Protein AF-A0AAD6FD43-F1 (afdb_monomer)

Secondary structure (DSSP, 8-state):
-------------S-------SS-HHHHHHHHTT----GGGGGS-TT--TTS-EEEEETTEEEEEPPPPS---SSPPHHHHHHHHHHHHHHHHTT-GGGHHHHHHHHHHHHHHHHHH-TTHHHHHHHHHHHHHHHHHHHH------SS--HHHHHHHHTTSPP-S-TTT--TTS-GGG--TTPPB-HHHHHT----TT-SSB-S-TTT-SSS-GGG-TT-TTS---

Nearest PDB structures (foldseek):
  4mnd-assembly1_A-2  TM=4.028E-01  e=8.312E+00  Archaeoglobus fulgidus
  6aay-assembly1_A  TM=2.545E-01  e=5.993E+00  Bergeyella zoohelcum ATCC 43767

Organism: NCBI:txid1090488

Foldseek 3Di:
DDDDDDDDDDDDDDDDPCPPQQDDPVQLVCLQLLHDDDLVNSLDRPDPPLPDFDWDQDPVGTDTDDRPDPDDDPAQALVSVLVSLVSSLVSNCVPVVVLNVQSVLLNVVLVLVCLFFNDCLSVVLVNVVSNVQSVCCVPPVDGDRRNDDPVVSCCVRPVPTHTCAAPQDRHNPDHVQLDPSPAAADVCLQPPRDPDPDDSGDNADNVNRHNHHVCPDPPNPPNPDD

Sequence (226 aa):
MAPWASKLLIAEPASSVYHPSPVCPVLRQQILLGNYVDLVQLLQPSIIDTSQPREIQTNLGLVQLRNPSPTRSKNITPTEFALAFSLYRGVICSVYPTRRTELDEYLRIELDMALRFGGLGFYTYHVHFTSQAAGRIKQFNQGTYWGALDSKLYCRIFAARASLSCQLCGAPSHPALACLGGRMACNNFNDLGCSFSSCRLMHICSFCGGPHARSTCPHNPTTSAD

pLDDT: mean 78.88, std 18.86, range [28.09, 98.5]

Structure (mmCIF, N/CA/C/O backbone):
data_AF-A0AAD6FD43-F1
#
_entry.id   AF-A0AAD6FD43-F1
#
loop_
_atom_site.group_PDB
_atom_site.id
_atom_site.type_symbol
_atom_site.label_atom_id
_atom_site.label_alt_id
_atom_site.label_comp_id
_atom_site.label_asym_id
_atom_site.label_entity_id
_atom_site.label_seq_id
_atom_site.pdbx_PDB_ins_code
_atom_site.Cartn_x
_atom_site.Cartn_y
_atom_site.Cartn_z
_atom_site.occupancy
_atom_site.B_iso_or_equiv
_atom_site.auth_seq_id
_atom_site.auth_comp_id
_atom_site.auth_asym_id
_atom_site.auth_atom_id
_atom_site.pdbx_PDB_model_num
ATOM 1 N N . MET A 1 1 ? -26.895 1.946 25.031 1.00 34.59 1 MET A N 1
ATOM 2 C CA . MET A 1 1 ? -26.604 0.645 25.672 1.00 34.59 1 MET A CA 1
ATOM 3 C C . MET A 1 1 ? -26.702 -0.417 24.592 1.00 34.59 1 MET A C 1
ATOM 5 O O . MET A 1 1 ? -27.785 -0.586 24.051 1.00 34.59 1 MET A O 1
ATOM 9 N N . ALA A 1 2 ? -25.585 -1.025 24.186 1.00 28.09 2 ALA A N 1
ATOM 10 C CA . ALA A 1 2 ? -25.567 -2.016 23.107 1.00 28.09 2 ALA A CA 1
ATOM 11 C C . ALA A 1 2 ? -25.573 -3.442 23.699 1.00 28.09 2 ALA A C 1
ATOM 13 O O . ALA A 1 2 ? -24.733 -3.726 24.555 1.00 28.09 2 ALA A O 1
ATOM 14 N N . PRO A 1 3 ? -26.495 -4.327 23.278 1.00 33.34 3 PRO A N 1
ATOM 15 C CA . PRO A 1 3 ? -26.642 -5.667 23.825 1.00 33.34 3 PRO A CA 1
ATOM 16 C C . PRO A 1 3 ? -25.908 -6.688 22.947 1.00 33.34 3 PRO A C 1
ATOM 18 O O . PRO A 1 3 ? -26.411 -7.073 21.900 1.00 33.34 3 PRO A O 1
ATOM 21 N N . TRP A 1 4 ? -24.722 -7.134 23.361 1.00 36.00 4 TRP A N 1
ATOM 22 C CA . TRP A 1 4 ? -24.162 -8.427 22.915 1.00 36.00 4 TRP A CA 1
ATOM 23 C C . TRP A 1 4 ? -23.089 -8.996 23.861 1.00 36.00 4 TRP A C 1
ATOM 25 O O . TRP A 1 4 ? -22.364 -9.927 23.518 1.00 36.00 4 TRP A O 1
ATOM 35 N N . ALA A 1 5 ? -23.009 -8.501 25.098 1.00 33.53 5 ALA A N 1
ATOM 36 C CA . ALA A 1 5 ? -22.161 -9.107 26.113 1.00 33.53 5 ALA A CA 1
ATOM 37 C C . ALA A 1 5 ? -22.799 -10.407 26.624 1.00 33.53 5 ALA A C 1
ATOM 39 O O . ALA A 1 5 ? -23.745 -10.352 27.408 1.00 33.53 5 ALA A O 1
ATOM 40 N N . SER A 1 6 ? -22.269 -11.567 26.225 1.00 30.61 6 SER A N 1
ATOM 41 C CA . SER A 1 6 ? -22.175 -12.734 27.112 1.00 30.61 6 SER A CA 1
ATOM 42 C C . SER A 1 6 ? -21.266 -13.838 26.571 1.00 30.61 6 SER A C 1
ATOM 44 O O . SER A 1 6 ? -21.591 -14.510 25.600 1.00 30.61 6 SER A O 1
ATOM 46 N N . LYS A 1 7 ? -20.204 -14.064 27.357 1.00 36.84 7 LYS A N 1
ATOM 47 C CA . LYS A 1 7 ? -19.509 -15.330 27.635 1.00 36.84 7 LYS A CA 1
ATOM 48 C C . LYS A 1 7 ? -18.671 -15.943 26.509 1.00 36.84 7 LYS A C 1
ATOM 50 O O . LYS A 1 7 ? -19.182 -16.664 25.670 1.00 36.84 7 LYS A O 1
ATOM 55 N N . LEU A 1 8 ? -17.354 -15.790 26.653 1.00 31.48 8 LEU A N 1
ATOM 56 C CA . LEU A 1 8 ? -16.430 -16.902 26.915 1.00 31.48 8 LEU A CA 1
ATOM 57 C C . LEU A 1 8 ? -15.172 -16.321 27.587 1.00 31.48 8 LEU A C 1
ATOM 59 O O . LEU A 1 8 ? -14.344 -15.682 26.949 1.00 31.48 8 LEU A O 1
ATOM 63 N N . LEU A 1 9 ? -15.084 -16.492 28.909 1.00 37.09 9 LEU A N 1
ATOM 64 C CA . LEU A 1 9 ? -13.860 -16.286 29.682 1.00 37.09 9 LEU A CA 1
ATOM 65 C C . LEU A 1 9 ? -12.987 -17.524 29.474 1.00 37.09 9 LEU A C 1
ATOM 67 O O . LEU A 1 9 ? -13.275 -18.576 30.039 1.00 37.09 9 LEU A O 1
ATOM 71 N N . ILE A 1 10 ? -11.936 -17.396 28.673 1.00 38.66 10 ILE A N 1
ATOM 72 C CA . ILE A 1 10 ? -10.771 -18.274 28.765 1.00 38.66 10 ILE A CA 1
ATOM 73 C C . ILE A 1 10 ? -9.660 -17.392 29.323 1.00 38.66 10 ILE A C 1
ATOM 75 O O . ILE A 1 10 ? -9.304 -16.380 28.724 1.00 38.66 10 ILE A O 1
ATOM 79 N N . ALA A 1 11 ? -9.195 -17.728 30.522 1.00 37.44 11 ALA A N 1
ATOM 80 C CA . ALA A 1 11 ? -8.083 -17.048 31.162 1.00 37.44 11 ALA A CA 1
ATOM 81 C C . ALA A 1 11 ? -6.799 -17.326 30.364 1.00 37.44 11 ALA A C 1
ATOM 83 O O . ALA A 1 11 ? -6.362 -18.473 30.283 1.00 37.44 11 ALA A O 1
ATOM 84 N N . GLU A 1 12 ? -6.202 -16.290 29.774 1.00 38.25 12 GLU A N 1
ATOM 85 C CA . GLU A 1 12 ? -4.830 -16.363 29.265 1.00 38.25 12 GLU A CA 1
ATOM 86 C C . GLU A 1 12 ? -3.836 -16.257 30.436 1.00 38.25 12 GLU A C 1
ATOM 88 O O . GLU A 1 12 ? -4.050 -15.454 31.352 1.00 38.25 12 GLU A O 1
ATOM 93 N N . PRO A 1 13 ? -2.747 -17.048 30.447 1.00 38.34 13 PRO A N 1
ATOM 94 C CA . PRO A 1 13 ? -1.748 -16.971 31.500 1.00 38.34 13 PRO A CA 1
ATOM 95 C C . PRO A 1 13 ? -0.971 -15.650 31.420 1.00 38.34 13 PRO A C 1
ATOM 97 O O . PRO A 1 13 ? -0.511 -15.214 30.365 1.00 38.34 13 PRO A O 1
ATOM 100 N N . ALA A 1 14 ? -0.819 -15.023 32.584 1.00 44.69 14 ALA A N 1
ATOM 101 C CA . ALA A 1 14 ? -0.125 -13.764 32.780 1.00 44.69 14 ALA A CA 1
ATOM 102 C C . ALA A 1 14 ? 1.385 -13.892 32.513 1.00 44.69 14 ALA A C 1
ATOM 104 O O . ALA A 1 14 ? 2.118 -14.437 33.332 1.00 44.69 14 ALA A O 1
ATOM 105 N N . SER A 1 15 ? 1.844 -13.344 31.387 1.00 41.44 15 SER A N 1
ATOM 106 C CA . SER A 1 15 ? 3.123 -12.624 31.257 1.00 41.44 15 SER A CA 1
ATOM 107 C C . SER A 1 15 ? 3.191 -11.959 29.877 1.00 41.44 15 SER A C 1
ATOM 109 O O . SER A 1 15 ? 3.982 -12.327 29.010 1.00 41.44 15 SER A O 1
ATOM 111 N N . SER A 1 16 ? 2.319 -10.978 29.635 1.00 43.47 16 SER A N 1
ATOM 112 C CA . SER A 1 16 ? 2.575 -10.016 28.565 1.00 43.47 16 SER A CA 1
ATOM 113 C C . SER A 1 16 ? 3.495 -8.962 29.156 1.00 43.47 16 SER A C 1
ATOM 115 O O . SER A 1 16 ? 3.041 -8.108 29.917 1.00 43.47 16 SER A O 1
ATOM 117 N N . VAL A 1 17 ? 4.784 -9.005 28.811 1.00 42.78 17 VAL A N 1
ATOM 118 C CA . VAL A 1 17 ? 5.650 -7.828 28.941 1.00 42.78 17 VAL A CA 1
ATOM 119 C C . VAL A 1 17 ? 4.887 -6.677 28.288 1.00 42.78 17 VAL A C 1
ATOM 121 O O . VAL A 1 17 ? 4.572 -6.736 27.098 1.00 42.78 17 VAL A O 1
ATOM 124 N N . TYR A 1 18 ? 4.470 -5.690 29.083 1.00 40.47 18 TYR A N 1
ATOM 125 C CA . TYR A 1 18 ? 3.712 -4.547 28.589 1.00 40.47 18 TYR A CA 1
ATOM 126 C C . TYR A 1 18 ? 4.672 -3.698 27.761 1.00 40.47 18 TYR A C 1
ATOM 128 O O . TYR A 1 18 ? 5.314 -2.782 28.266 1.00 40.47 18 TYR A O 1
ATOM 136 N N . HIS A 1 19 ? 4.833 -4.048 26.490 1.00 47.81 19 HIS A N 1
ATOM 137 C CA . HIS A 1 19 ? 5.482 -3.173 25.536 1.00 47.81 19 HIS A CA 1
ATOM 138 C C . HIS A 1 19 ? 4.486 -2.049 25.242 1.00 47.81 19 HIS A C 1
ATOM 140 O O . HIS A 1 19 ? 3.430 -2.324 24.660 1.00 47.81 19 HIS A O 1
ATOM 146 N N . PRO A 1 20 ? 4.750 -0.798 25.669 1.00 55.84 20 PRO A N 1
ATOM 147 C CA . PRO A 1 20 ? 3.872 0.306 25.323 1.00 55.84 20 PRO A CA 1
ATOM 148 C C . PRO A 1 20 ? 3.749 0.364 23.800 1.00 55.84 20 PRO A C 1
ATOM 150 O O . PRO A 1 20 ? 4.749 0.297 23.083 1.00 55.84 20 PRO A O 1
ATOM 153 N N . SER A 1 21 ? 2.507 0.435 23.310 1.00 62.09 21 SER A N 1
ATOM 154 C CA . SER A 1 21 ? 2.225 0.568 21.880 1.00 62.09 21 SER A CA 1
ATOM 155 C C . SER A 1 21 ? 3.079 1.709 21.315 1.00 62.09 21 SER A C 1
ATOM 157 O O . SER A 1 21 ? 2.973 2.828 21.821 1.00 62.09 21 SER A O 1
ATOM 159 N N . PRO A 1 22 ? 3.885 1.475 20.263 1.00 77.06 22 PRO A N 1
ATOM 160 C CA . PRO A 1 22 ? 4.728 2.516 19.671 1.00 77.06 22 PRO A CA 1
ATOM 161 C C . PRO A 1 22 ? 3.906 3.660 19.052 1.00 77.06 22 PRO A C 1
ATOM 163 O O . PRO A 1 22 ? 4.440 4.726 18.771 1.00 77.06 22 PRO A O 1
ATOM 166 N N . VAL A 1 23 ? 2.600 3.452 18.849 1.00 85.19 23 VAL A N 1
ATOM 167 C CA . VAL A 1 23 ? 1.654 4.461 18.358 1.00 85.19 23 VAL A CA 1
ATOM 168 C C . VAL A 1 23 ? 1.063 5.246 19.527 1.00 85.19 23 VAL A C 1
ATOM 170 O O . VAL A 1 23 ? 0.515 4.643 20.455 1.00 85.19 23 VAL A O 1
ATOM 173 N N . CYS A 1 24 ? 1.113 6.582 19.456 1.00 85.94 24 CYS A N 1
ATOM 174 C CA . CYS A 1 24 ? 0.582 7.450 20.507 1.00 85.94 24 CYS A CA 1
ATOM 175 C C . CYS A 1 24 ? -0.941 7.258 20.710 1.00 85.94 24 CYS A C 1
ATOM 177 O O . CYS A 1 24 ? -1.656 6.923 19.756 1.00 85.94 24 CYS A O 1
ATOM 179 N N . PRO A 1 25 ? -1.478 7.492 21.927 1.00 88.50 25 PRO A N 1
ATOM 180 C CA . PRO A 1 25 ? -2.879 7.193 22.246 1.00 88.50 25 PRO A CA 1
ATOM 181 C C . PRO A 1 25 ? -3.898 7.902 21.347 1.00 88.50 25 PRO A C 1
ATOM 183 O O . PRO A 1 25 ? -4.899 7.299 20.963 1.00 88.50 25 PRO A O 1
ATOM 186 N N . VAL A 1 26 ? -3.622 9.154 20.962 1.00 89.50 26 VAL A N 1
ATOM 187 C CA . VAL A 1 26 ? -4.504 9.944 20.089 1.00 89.50 26 VAL A CA 1
ATOM 188 C C . VAL A 1 26 ? -4.616 9.296 18.711 1.00 89.50 26 VAL A C 1
ATOM 190 O O . VAL A 1 26 ? -5.724 9.029 18.249 1.00 89.50 26 VAL A O 1
ATOM 193 N N . LEU A 1 27 ? -3.486 8.973 18.073 1.00 90.81 27 LEU A N 1
ATOM 194 C CA . LEU A 1 27 ? -3.485 8.303 16.770 1.00 90.81 27 LEU A CA 1
ATOM 195 C C . LEU A 1 27 ? -4.106 6.912 16.857 1.00 90.81 27 LEU A C 1
ATOM 197 O O . LEU A 1 27 ? -4.902 6.542 15.996 1.00 90.81 27 LEU A O 1
ATOM 201 N N . ARG A 1 28 ? -3.816 6.165 17.927 1.00 93.75 28 ARG A N 1
ATOM 202 C CA . ARG A 1 28 ? -4.437 4.862 18.178 1.00 93.75 28 ARG A CA 1
ATOM 203 C C . ARG A 1 28 ? -5.964 4.971 18.202 1.00 93.75 28 ARG A C 1
ATOM 205 O O . ARG A 1 28 ? -6.637 4.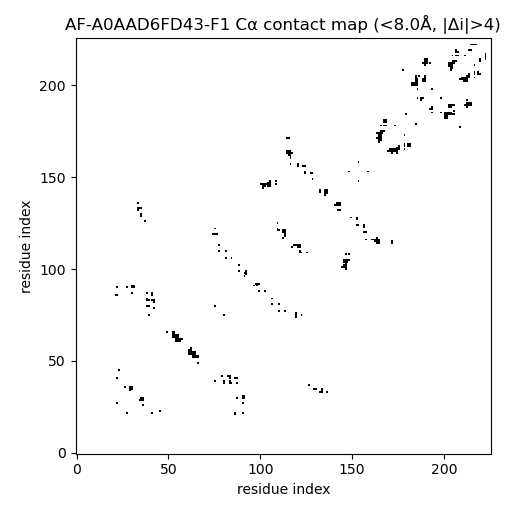174 17.553 1.00 93.75 28 ARG A O 1
ATOM 212 N N . GLN A 1 29 ? -6.513 5.964 18.900 1.00 94.25 29 GLN A N 1
ATOM 213 C CA . GLN A 1 29 ? -7.957 6.184 18.954 1.00 94.25 29 GLN A CA 1
ATOM 214 C C . GLN A 1 29 ? -8.531 6.573 17.585 1.00 94.25 29 GLN A C 1
ATOM 216 O O . GLN A 1 29 ? -9.563 6.035 17.194 1.00 94.25 29 GLN A O 1
ATOM 221 N N . GLN A 1 30 ? -7.857 7.445 16.827 1.00 93.69 30 GLN A N 1
ATOM 222 C CA . GLN A 1 30 ? -8.290 7.820 15.473 1.00 93.69 30 GLN A CA 1
ATOM 223 C C . GLN A 1 30 ? -8.374 6.606 14.537 1.00 93.69 30 GLN A C 1
ATOM 225 O O . GLN A 1 30 ? -9.371 6.445 13.833 1.00 93.69 30 GLN A O 1
ATOM 230 N N . ILE A 1 31 ? -7.373 5.721 14.585 1.00 95.44 31 ILE A N 1
ATOM 231 C CA . ILE A 1 31 ? -7.351 4.472 13.813 1.00 95.44 31 ILE A CA 1
ATOM 232 C C . ILE A 1 31 ? -8.548 3.586 14.182 1.00 95.44 31 ILE A C 1
ATOM 234 O O . ILE A 1 31 ? -9.260 3.113 13.298 1.00 95.44 31 ILE A O 1
ATOM 238 N N . LEU A 1 32 ? -8.793 3.376 15.480 1.00 94.56 32 LEU A N 1
ATOM 239 C CA . LEU A 1 32 ? -9.872 2.503 15.959 1.00 94.56 32 LEU A CA 1
ATOM 240 C C . LEU A 1 32 ? -11.272 3.054 15.664 1.00 94.56 32 LEU A C 1
ATOM 242 O O . LEU A 1 32 ? -12.196 2.272 15.451 1.00 94.56 32 LEU A O 1
ATOM 246 N N . LEU A 1 33 ? -11.423 4.379 15.610 1.00 93.94 33 LEU A N 1
ATOM 247 C CA . LEU A 1 33 ? -12.660 5.042 15.188 1.00 93.94 33 LEU A CA 1
ATOM 248 C C . LEU A 1 33 ? -12.882 4.992 13.667 1.00 93.94 33 LEU A C 1
ATOM 250 O O . LEU A 1 33 ? -13.917 5.449 13.188 1.00 93.94 33 LEU A O 1
ATOM 254 N N . GLY A 1 34 ? -11.926 4.460 12.898 1.00 91.75 34 GLY A N 1
ATOM 255 C CA . GLY A 1 34 ? -12.012 4.410 11.440 1.00 91.75 34 GLY A CA 1
ATOM 256 C C . GLY A 1 34 ? -11.850 5.777 10.775 1.00 91.75 34 GLY A C 1
ATOM 257 O O . GLY A 1 34 ? -12.272 5.956 9.633 1.00 91.75 34 GLY A O 1
ATOM 258 N N . ASN A 1 35 ? -11.254 6.750 11.470 1.00 91.94 35 ASN A N 1
ATOM 259 C CA . ASN A 1 35 ? -10.930 8.038 10.873 1.00 91.94 35 ASN A CA 1
ATOM 260 C C . ASN A 1 35 ? -9.747 7.904 9.911 1.00 91.94 35 ASN A C 1
ATOM 262 O O . ASN A 1 35 ? -8.891 7.028 10.053 1.00 91.94 35 ASN A O 1
ATOM 266 N N . TYR A 1 36 ? -9.688 8.811 8.936 1.00 92.75 36 TYR A N 1
ATOM 267 C CA . TYR A 1 36 ? -8.511 8.945 8.089 1.00 92.75 36 TYR A CA 1
ATOM 268 C C . TYR A 1 36 ? -7.301 9.344 8.945 1.00 92.75 36 TYR A C 1
ATOM 270 O O . TYR A 1 36 ? -7.371 10.304 9.715 1.00 92.75 36 TYR A O 1
ATOM 278 N N . VAL A 1 37 ? -6.202 8.609 8.789 1.00 91.19 37 VAL A N 1
ATOM 279 C CA . VAL A 1 37 ? -4.919 8.862 9.448 1.00 91.19 37 VAL A CA 1
ATOM 280 C C . VAL A 1 37 ? -3.838 8.843 8.380 1.00 91.19 37 VAL A C 1
ATOM 282 O O . VAL A 1 37 ? -3.687 7.852 7.670 1.00 91.19 37 VAL A O 1
ATOM 285 N N . ASP A 1 38 ? -3.077 9.930 8.286 1.00 90.81 38 ASP A N 1
ATOM 286 C CA . ASP A 1 38 ? -1.896 9.987 7.429 1.00 90.81 38 ASP A CA 1
ATOM 287 C C . ASP A 1 38 ? -0.799 9.094 8.027 1.00 90.81 38 ASP A C 1
ATOM 289 O O . ASP A 1 38 ? -0.285 9.361 9.119 1.00 90.81 38 ASP A O 1
ATOM 293 N N . LEU A 1 39 ? -0.444 8.022 7.315 1.00 91.06 39 LEU A N 1
ATOM 294 C CA . LEU A 1 39 ? 0.516 7.021 7.783 1.00 91.06 39 LEU A CA 1
ATOM 295 C C . LEU A 1 39 ? 1.910 7.599 8.053 1.00 91.06 39 LEU A C 1
ATOM 297 O O . LEU A 1 39 ? 2.653 7.039 8.860 1.00 91.06 39 LEU A O 1
ATOM 301 N N . VAL A 1 40 ? 2.261 8.744 7.462 1.00 87.69 40 VAL A N 1
ATOM 302 C CA . VAL A 1 40 ? 3.525 9.441 7.745 1.00 87.69 40 VAL A CA 1
ATOM 303 C C . VAL A 1 40 ? 3.649 9.793 9.233 1.00 87.69 40 VAL A C 1
ATOM 305 O O . VAL A 1 40 ? 4.764 9.767 9.768 1.00 87.69 40 VAL A O 1
ATOM 308 N N . GLN A 1 41 ? 2.524 10.049 9.914 1.00 87.19 41 GLN A N 1
ATOM 309 C CA . GLN A 1 41 ? 2.468 10.372 11.345 1.00 87.19 41 GLN A CA 1
ATOM 310 C C . GLN A 1 41 ? 2.860 9.185 12.238 1.00 87.19 41 GLN A C 1
ATOM 312 O O . GLN A 1 41 ? 3.323 9.391 13.354 1.00 87.19 41 GLN A O 1
ATOM 317 N N . LEU A 1 42 ? 2.738 7.946 11.748 1.00 88.12 42 LEU A N 1
ATOM 318 C CA . LEU A 1 42 ? 3.121 6.738 12.493 1.00 88.12 42 LEU A CA 1
ATOM 319 C C . LEU A 1 42 ? 4.627 6.458 12.455 1.00 88.12 42 LEU A C 1
ATOM 321 O O . LEU A 1 42 ? 5.116 5.620 13.203 1.00 88.12 42 LEU A O 1
ATOM 325 N N . LEU A 1 43 ? 5.358 7.140 11.574 1.00 84.12 43 LEU A N 1
ATOM 326 C CA . LEU A 1 43 ? 6.799 6.962 11.394 1.00 84.12 43 LEU A CA 1
ATOM 327 C C . LEU A 1 43 ? 7.629 7.959 12.204 1.00 84.12 43 LEU A C 1
ATOM 329 O O . LEU A 1 43 ? 8.856 7.905 12.165 1.00 84.12 43 LEU A O 1
ATOM 333 N N . GLN A 1 44 ? 6.983 8.894 12.901 1.00 70.50 44 GLN A N 1
ATOM 334 C CA . GLN A 1 44 ? 7.693 9.827 13.762 1.00 70.50 44 GLN A CA 1
ATOM 335 C C . GLN A 1 44 ? 8.124 9.095 15.038 1.00 70.50 44 GLN A C 1
ATOM 337 O O . GLN A 1 44 ? 7.262 8.569 15.745 1.00 70.50 44 GLN A O 1
ATOM 342 N N . PRO A 1 45 ? 9.428 9.051 15.366 1.00 54.47 45 PRO A N 1
ATOM 343 C CA . PRO A 1 45 ? 9.835 8.629 16.690 1.00 54.47 45 PRO A CA 1
ATOM 344 C C . PRO A 1 45 ? 9.244 9.626 17.683 1.00 54.47 45 PRO A C 1
ATOM 346 O O . PRO A 1 45 ? 9.468 10.832 17.571 1.00 54.47 45 PRO A O 1
ATOM 349 N N . SER A 1 46 ? 8.458 9.120 18.628 1.00 47.47 46 SER A N 1
ATOM 350 C CA . SER A 1 46 ? 7.993 9.859 19.794 1.00 47.47 46 SER A CA 1
ATOM 351 C C . SER A 1 46 ? 9.202 10.527 20.453 1.00 47.47 46 SER A C 1
ATOM 353 O O . SER A 1 46 ? 9.973 9.848 21.116 1.00 47.47 46 SER A O 1
ATOM 355 N N . ILE A 1 47 ? 9.398 11.825 20.199 1.00 45.88 47 ILE A N 1
ATOM 356 C CA . ILE A 1 47 ? 10.332 12.727 20.886 1.00 45.88 47 ILE A CA 1
ATOM 357 C C . ILE A 1 47 ? 11.696 12.068 21.165 1.00 45.88 47 ILE A C 1
ATOM 359 O O . ILE A 1 47 ? 12.020 11.706 22.294 1.00 45.88 47 ILE A O 1
ATOM 363 N N . ILE A 1 48 ? 12.528 11.928 20.132 1.00 44.91 48 ILE A N 1
ATOM 364 C CA . ILE A 1 48 ? 13.971 11.925 20.382 1.00 44.91 48 ILE A CA 1
ATOM 365 C C . ILE A 1 48 ? 14.336 13.382 20.628 1.00 44.91 48 ILE A C 1
ATOM 367 O O . ILE A 1 48 ? 14.175 14.207 19.732 1.00 44.91 48 ILE A O 1
ATOM 371 N N . ASP A 1 49 ? 14.802 13.684 21.835 1.00 45.12 49 ASP A N 1
ATOM 372 C CA . ASP A 1 49 ? 15.380 14.978 22.169 1.00 45.12 49 ASP A CA 1
ATOM 373 C C . ASP A 1 49 ? 16.540 15.280 21.200 1.00 45.12 49 ASP A C 1
ATOM 375 O O . ASP A 1 49 ? 17.627 14.709 21.281 1.00 45.12 49 ASP A O 1
ATOM 379 N N . THR A 1 50 ? 16.271 16.117 20.199 1.00 49.38 50 THR A N 1
ATOM 380 C CA . THR A 1 50 ? 17.225 16.535 19.160 1.00 49.38 50 THR A CA 1
ATOM 381 C C . THR A 1 50 ? 18.265 17.536 19.670 1.00 49.38 50 THR A C 1
ATOM 383 O O . THR A 1 50 ? 19.039 18.061 18.872 1.00 49.38 50 THR A O 1
ATOM 386 N N . SER A 1 51 ? 18.297 17.825 20.976 1.00 50.06 51 SER A N 1
ATOM 387 C CA . SER A 1 51 ? 19.211 18.807 21.567 1.00 50.06 51 SER A CA 1
ATOM 388 C C . SER A 1 51 ? 20.622 18.281 21.863 1.00 50.06 51 SER A C 1
ATOM 390 O O . SER A 1 51 ? 21.501 19.089 22.159 1.00 50.06 51 SER A O 1
ATOM 392 N N . GLN A 1 52 ? 20.887 16.973 21.740 1.00 48.53 52 GLN A N 1
ATOM 393 C CA . GLN A 1 52 ? 22.214 16.406 22.015 1.00 48.53 52 GLN A CA 1
ATOM 394 C C . GLN A 1 52 ? 22.911 15.872 20.750 1.00 48.53 52 GLN A C 1
ATOM 396 O O . GLN A 1 52 ? 22.368 14.981 20.086 1.00 48.53 52 GLN A O 1
ATOM 401 N N . PRO A 1 53 ? 24.126 16.363 20.424 1.00 53.03 53 PRO A N 1
ATOM 402 C CA . PRO A 1 53 ? 25.014 15.713 19.464 1.00 53.03 53 PRO A CA 1
ATOM 403 C C . PRO A 1 53 ? 25.247 14.261 19.890 1.00 53.03 53 PRO A C 1
ATOM 405 O O . PRO A 1 53 ? 25.647 13.994 21.023 1.00 53.03 53 PRO A O 1
ATOM 408 N N . ARG A 1 54 ? 24.962 13.303 19.002 1.00 62.34 54 ARG A N 1
ATOM 409 C CA . ARG A 1 54 ? 25.222 11.887 19.281 1.00 62.34 54 ARG A CA 1
ATOM 410 C C . ARG A 1 54 ? 26.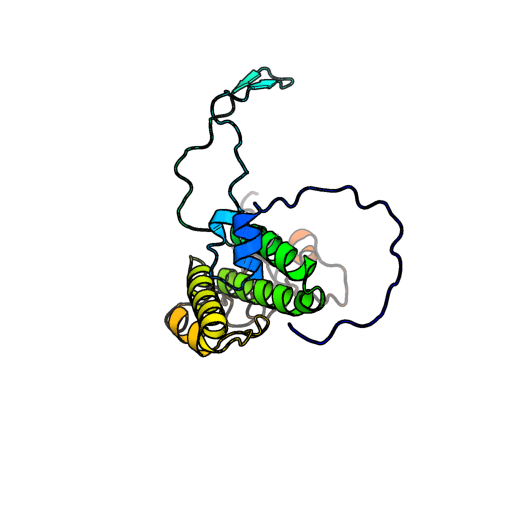650 11.555 18.866 1.00 62.34 54 ARG A C 1
ATOM 412 O O . ARG A 1 54 ? 26.924 11.349 17.686 1.00 62.34 54 ARG A O 1
ATOM 419 N N . GLU A 1 55 ? 27.544 11.481 19.839 1.00 72.06 55 GLU A N 1
ATOM 420 C CA . GLU A 1 55 ? 28.884 10.930 19.652 1.00 72.06 55 GLU A CA 1
ATOM 421 C C . GLU A 1 55 ? 28.834 9.402 19.756 1.00 72.06 55 GLU A C 1
ATOM 423 O O . GLU A 1 55 ? 28.304 8.852 20.721 1.00 72.06 55 GLU A O 1
ATOM 428 N N . ILE A 1 56 ? 29.376 8.698 18.759 1.00 70.19 56 ILE A N 1
ATOM 429 C CA . ILE A 1 56 ? 29.627 7.256 18.844 1.00 70.19 56 ILE A CA 1
ATOM 430 C C . ILE A 1 56 ? 31.120 7.049 19.064 1.00 70.19 56 ILE A C 1
ATOM 432 O O . ILE A 1 56 ? 31.936 7.383 18.204 1.00 70.19 56 ILE A O 1
ATOM 436 N N . GLN A 1 57 ? 31.482 6.442 20.192 1.00 73.44 57 GLN A N 1
ATOM 437 C CA . GLN A 1 57 ? 32.835 5.945 20.402 1.00 73.44 57 GLN A CA 1
ATOM 438 C C . GLN A 1 57 ? 33.054 4.692 19.548 1.00 73.44 57 GLN A C 1
ATOM 440 O O . GLN A 1 57 ? 32.392 3.672 19.740 1.00 73.44 57 GLN A O 1
ATOM 445 N N . THR A 1 58 ? 34.003 4.758 18.618 1.00 74.31 58 THR A N 1
ATOM 446 C CA . THR A 1 58 ? 34.467 3.601 17.843 1.00 74.31 58 THR A CA 1
ATOM 447 C C . THR A 1 58 ? 35.899 3.238 18.240 1.00 74.31 58 THR A C 1
ATOM 449 O O . THR A 1 58 ? 36.599 4.016 18.895 1.00 74.31 58 THR A O 1
ATOM 452 N N . ASN A 1 59 ? 36.358 2.062 17.811 1.00 75.12 59 ASN A N 1
ATOM 453 C CA . ASN A 1 59 ? 37.761 1.641 17.894 1.00 75.12 59 ASN A CA 1
ATOM 454 C C . ASN A 1 59 ? 38.719 2.533 17.076 1.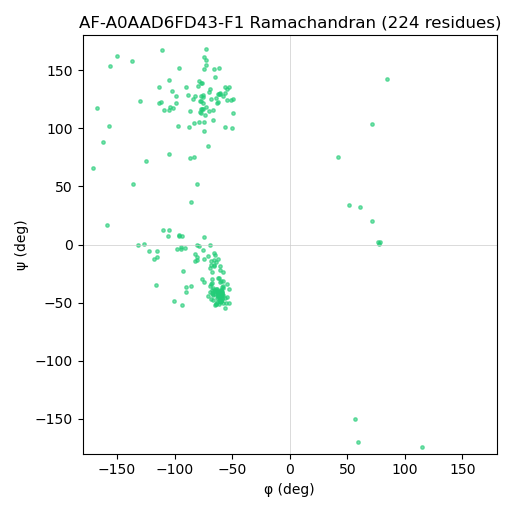00 75.12 59 ASN A C 1
ATOM 456 O O . ASN A 1 59 ? 39.929 2.441 17.254 1.00 75.12 59 ASN A O 1
ATOM 460 N N . LEU A 1 60 ? 38.184 3.391 16.202 1.00 71.25 60 LEU A N 1
ATOM 461 C CA . LEU A 1 60 ? 38.920 4.347 15.372 1.00 71.25 60 LEU A CA 1
ATOM 462 C C . LEU A 1 60 ? 38.778 5.799 15.872 1.00 71.25 60 LEU A C 1
ATOM 464 O O . LEU A 1 60 ? 39.242 6.722 15.208 1.00 71.25 60 LEU A O 1
ATOM 468 N N . GLY A 1 61 ? 38.152 6.011 17.037 1.00 75.12 61 GLY A N 1
ATOM 469 C CA . GLY A 1 61 ? 37.931 7.329 17.641 1.00 75.12 61 GLY A CA 1
ATOM 470 C C . GLY A 1 61 ? 36.456 7.727 17.748 1.00 75.12 61 GLY A C 1
ATOM 471 O O . GLY A 1 61 ? 35.550 6.931 17.482 1.00 75.12 61 GLY A O 1
ATOM 472 N N . LEU A 1 62 ? 36.218 8.968 18.180 1.00 70.50 62 LEU A N 1
ATOM 473 C CA . LEU A 1 62 ? 34.882 9.549 18.326 1.00 70.50 62 LEU A CA 1
ATOM 474 C C . LEU A 1 62 ? 34.318 9.949 16.958 1.00 70.50 62 LEU A C 1
ATOM 476 O O . LEU A 1 62 ? 34.913 10.750 16.238 1.00 70.50 62 LEU A O 1
ATOM 480 N N . VAL A 1 63 ? 33.149 9.412 16.612 1.00 79.06 63 VAL A N 1
ATOM 481 C CA . VAL A 1 63 ? 32.401 9.770 15.404 1.00 79.06 63 VAL A CA 1
ATOM 482 C C . VAL A 1 63 ? 31.216 10.640 15.800 1.00 79.06 63 VAL A C 1
ATOM 484 O O . VAL A 1 63 ? 30.299 10.183 16.480 1.00 79.06 63 VAL A O 1
ATOM 487 N N . GLN A 1 64 ? 31.217 11.889 15.338 1.00 73.88 64 GLN A N 1
ATOM 488 C CA . GLN A 1 64 ? 30.072 12.787 15.472 1.00 73.88 64 GLN A CA 1
ATOM 489 C C . GLN A 1 64 ? 28.988 12.400 14.466 1.00 73.88 64 GLN A C 1
ATOM 491 O O . GLN A 1 64 ? 29.193 12.493 13.251 1.00 73.88 64 GLN A O 1
ATOM 496 N N . LEU A 1 65 ? 27.819 11.982 14.948 1.00 63.16 65 LEU A N 1
ATOM 497 C CA . LEU A 1 65 ? 26.666 11.782 14.080 1.00 63.16 65 LEU A CA 1
ATOM 498 C C . LEU A 1 65 ? 26.077 13.138 13.694 1.00 63.16 65 LEU A C 1
ATOM 500 O O . LEU A 1 65 ? 25.734 13.954 14.548 1.00 63.16 65 LEU A O 1
ATOM 504 N N . ARG A 1 66 ? 25.910 13.371 12.388 1.00 54.97 66 ARG A N 1
ATOM 505 C CA . ARG A 1 66 ? 25.144 14.525 11.905 1.00 54.97 66 ARG A CA 1
ATOM 506 C C . ARG A 1 66 ? 23.713 14.425 12.424 1.00 54.97 66 ARG A C 1
ATOM 508 O O . ARG A 1 66 ? 23.066 13.391 12.253 1.00 54.97 66 ARG A O 1
ATOM 515 N N . ASN A 1 67 ? 23.215 15.517 13.002 1.00 55.75 67 ASN A N 1
ATOM 516 C CA . ASN A 1 67 ? 21.807 15.628 13.361 1.00 55.75 67 ASN A CA 1
ATOM 517 C C . ASN A 1 67 ? 20.945 15.349 12.118 1.00 55.75 67 ASN A C 1
ATOM 519 O O . ASN A 1 67 ? 21.250 15.880 11.042 1.00 55.75 67 ASN A O 1
ATOM 523 N N . PRO A 1 68 ? 19.893 14.516 12.230 1.00 52.84 68 PRO A N 1
ATOM 524 C CA . PRO A 1 68 ? 18.991 14.285 11.115 1.00 52.84 68 PRO A CA 1
ATOM 525 C C . PRO A 1 68 ? 18.399 15.626 10.678 1.00 52.84 68 PRO A C 1
ATOM 527 O O . PRO A 1 68 ? 17.897 16.395 11.498 1.00 52.84 68 PRO A O 1
ATOM 530 N N . SER A 1 69 ? 18.498 15.931 9.383 1.00 47.16 69 SER A N 1
ATOM 531 C CA . SER A 1 69 ? 17.942 17.163 8.828 1.00 47.16 69 SER A CA 1
ATOM 532 C C . SER A 1 69 ? 16.440 17.241 9.139 1.00 47.16 69 SER A C 1
ATOM 534 O O . SER A 1 69 ? 15.738 16.254 8.897 1.00 47.16 69 SER A O 1
ATOM 536 N N . PRO A 1 70 ? 15.910 18.394 9.585 1.00 52.59 70 PRO A N 1
ATOM 537 C CA . PRO A 1 70 ? 14.487 18.547 9.906 1.00 52.59 70 PRO A CA 1
ATOM 538 C C . PRO A 1 70 ? 13.567 18.425 8.680 1.00 52.59 70 PRO A C 1
ATOM 540 O O . PRO A 1 70 ? 12.356 18.258 8.809 1.00 52.59 70 PRO A O 1
ATOM 543 N N . THR A 1 71 ? 14.118 18.477 7.469 1.00 48.38 71 THR A N 1
ATOM 544 C CA . THR A 1 71 ? 13.375 18.309 6.221 1.00 48.38 71 THR A CA 1
ATOM 545 C C . THR A 1 71 ? 13.197 16.831 5.897 1.00 48.38 71 THR A C 1
ATOM 547 O O . THR A 1 71 ? 13.854 16.290 5.006 1.00 48.38 71 THR A O 1
ATOM 550 N N . ARG A 1 72 ? 12.289 16.157 6.608 1.00 57.47 72 ARG A N 1
ATOM 551 C CA . ARG A 1 72 ? 11.771 14.876 6.122 1.00 57.47 72 ARG A CA 1
ATOM 552 C C . ARG A 1 72 ? 11.077 15.124 4.781 1.00 57.47 72 ARG A C 1
ATOM 554 O O . ARG A 1 72 ? 10.251 16.030 4.665 1.00 57.47 72 ARG A O 1
ATOM 561 N N . SER A 1 73 ? 11.427 14.338 3.765 1.00 55.72 73 SER A N 1
ATOM 562 C CA . SER A 1 73 ? 10.718 14.349 2.484 1.00 55.72 73 SER A CA 1
ATOM 563 C C . SER A 1 73 ? 9.218 14.156 2.730 1.00 55.72 73 SER A C 1
ATOM 565 O O . SER A 1 73 ? 8.828 13.295 3.516 1.00 55.72 73 SER A O 1
ATOM 567 N N . LYS A 1 74 ? 8.365 14.937 2.053 1.00 63.59 74 LYS A N 1
ATOM 568 C CA . LYS A 1 74 ? 6.897 14.771 2.116 1.00 63.59 74 LYS A CA 1
ATOM 569 C C . LYS A 1 74 ? 6.425 13.435 1.522 1.00 63.59 74 LYS A C 1
ATOM 571 O O . LYS A 1 74 ? 5.255 13.090 1.633 1.00 63.59 74 LYS A O 1
ATOM 576 N N . ASN A 1 75 ? 7.328 12.708 0.872 1.00 76.62 75 ASN A N 1
ATOM 577 C CA . ASN A 1 75 ? 7.035 11.512 0.108 1.00 76.62 75 ASN A CA 1
ATOM 578 C C . ASN A 1 75 ? 7.408 10.274 0.923 1.00 76.62 75 ASN A C 1
ATOM 580 O O . ASN A 1 75 ? 8.582 10.078 1.229 1.00 76.62 75 ASN A O 1
ATOM 584 N N . ILE A 1 76 ? 6.418 9.441 1.239 1.00 88.62 76 ILE A N 1
ATOM 585 C CA . ILE A 1 76 ? 6.637 8.142 1.875 1.00 88.62 76 ILE A CA 1
ATOM 586 C C . ILE A 1 76 ? 7.129 7.134 0.830 1.00 88.62 76 ILE A C 1
ATOM 588 O O . ILE A 1 76 ? 6.533 6.976 -0.237 1.00 88.62 76 ILE A O 1
ATOM 592 N N . THR A 1 77 ? 8.240 6.463 1.111 1.00 92.62 77 THR A N 1
ATOM 593 C CA . THR A 1 77 ? 8.739 5.362 0.275 1.00 92.62 77 THR A CA 1
ATOM 594 C C . THR A 1 77 ? 7.899 4.090 0.475 1.00 92.62 77 THR A C 1
ATOM 596 O O . THR A 1 77 ? 7.234 3.959 1.503 1.00 92.62 77 THR A O 1
ATOM 599 N N . PRO A 1 78 ? 7.931 3.105 -0.445 1.00 94.06 78 PRO A N 1
ATOM 600 C CA . PRO A 1 78 ? 7.212 1.837 -0.256 1.00 94.06 78 PRO A CA 1
ATOM 601 C C . PRO A 1 78 ? 7.623 1.089 1.023 1.00 94.06 78 PRO A C 1
ATOM 603 O O . PRO A 1 78 ? 6.784 0.506 1.706 1.00 94.06 78 PRO A O 1
ATOM 606 N N . THR A 1 79 ? 8.906 1.153 1.394 1.00 93.62 79 THR A N 1
ATOM 607 C CA . THR A 1 79 ? 9.417 0.560 2.638 1.00 93.62 79 THR A CA 1
ATOM 608 C C . THR A 1 79 ? 8.897 1.295 3.870 1.00 93.62 79 THR A C 1
ATOM 610 O O . THR A 1 79 ? 8.411 0.662 4.804 1.00 93.62 79 THR A O 1
ATOM 613 N N . GLU A 1 80 ? 8.943 2.631 3.876 1.00 93.25 80 GLU A N 1
ATOM 614 C CA . GLU A 1 80 ? 8.347 3.431 4.951 1.00 93.25 80 GLU A CA 1
ATOM 615 C C . GLU A 1 80 ? 6.840 3.184 5.068 1.00 93.25 80 GLU A C 1
ATOM 617 O O . GLU A 1 80 ? 6.323 3.052 6.175 1.00 93.25 80 GLU A O 1
ATOM 622 N N . PHE A 1 81 ? 6.138 3.059 3.940 1.00 95.62 81 PHE A N 1
ATOM 623 C CA . PHE A 1 81 ? 4.727 2.700 3.913 1.00 95.62 81 PHE A CA 1
ATOM 624 C C . PHE A 1 81 ? 4.489 1.341 4.568 1.00 95.62 81 PHE A C 1
ATOM 626 O O . PHE A 1 81 ? 3.633 1.240 5.440 1.00 95.62 81 PHE A O 1
ATOM 633 N N . ALA A 1 82 ? 5.266 0.312 4.218 1.00 96.88 82 ALA A N 1
ATOM 634 C CA . ALA A 1 82 ? 5.132 -1.013 4.819 1.00 96.88 82 ALA A CA 1
ATOM 635 C C . ALA A 1 82 ? 5.349 -0.990 6.342 1.00 96.88 82 ALA A C 1
ATOM 637 O O . ALA A 1 82 ? 4.615 -1.651 7.083 1.00 96.88 82 ALA A O 1
ATOM 638 N N . LEU A 1 83 ? 6.313 -0.199 6.820 1.00 94.19 83 LEU A N 1
ATOM 639 C CA . LEU A 1 83 ? 6.555 0.003 8.250 1.00 94.19 83 LEU A CA 1
ATOM 640 C C . LEU A 1 83 ? 5.370 0.707 8.925 1.00 94.19 83 LEU A C 1
ATOM 642 O O . LEU A 1 83 ? 4.820 0.192 9.899 1.00 94.19 83 LEU A O 1
ATOM 646 N N . ALA A 1 84 ? 4.924 1.841 8.380 1.00 94.00 84 ALA A N 1
ATOM 647 C CA . ALA A 1 84 ? 3.802 2.606 8.920 1.00 94.00 84 ALA A CA 1
ATOM 648 C C . ALA A 1 84 ? 2.507 1.788 8.933 1.00 94.00 84 ALA A C 1
ATOM 650 O O . ALA A 1 84 ? 1.774 1.755 9.923 1.00 94.00 84 ALA A O 1
ATOM 651 N N . PHE A 1 85 ? 2.246 1.078 7.839 1.00 97.19 85 PHE A N 1
ATOM 652 C CA . PHE A 1 85 ? 1.077 0.233 7.695 1.00 97.19 85 PHE A CA 1
ATOM 653 C C . PHE A 1 85 ? 1.129 -0.972 8.640 1.00 97.19 85 PHE A C 1
ATOM 655 O O . PHE A 1 85 ? 0.099 -1.380 9.168 1.00 97.19 85 PHE A O 1
ATOM 662 N N . SER A 1 86 ? 2.315 -1.509 8.943 1.00 95.81 86 SER A N 1
ATOM 663 C CA . SER A 1 86 ? 2.464 -2.559 9.960 1.00 95.81 86 SER A CA 1
ATOM 664 C C . SER A 1 86 ? 2.060 -2.073 11.355 1.00 95.81 86 SER A C 1
ATOM 666 O O . SER A 1 86 ? 1.404 -2.819 12.085 1.00 95.81 86 SER A O 1
ATOM 668 N N . LEU A 1 87 ? 2.374 -0.819 11.705 1.00 94.94 87 LEU A N 1
ATOM 669 C CA . LEU A 1 87 ? 1.921 -0.186 12.950 1.00 94.94 87 LEU A CA 1
ATOM 670 C C . LEU A 1 87 ? 0.400 0.017 12.954 1.00 94.94 87 LEU A C 1
ATOM 672 O O . LEU A 1 87 ? -0.271 -0.377 13.910 1.00 94.94 87 LEU A O 1
ATOM 676 N N . TYR A 1 88 ? -0.154 0.560 11.865 1.00 96.62 88 TYR A N 1
ATOM 677 C CA . TYR A 1 88 ? -1.600 0.727 11.680 1.00 96.62 88 TYR A CA 1
ATOM 678 C C . TYR A 1 88 ? -2.349 -0.607 11.828 1.00 96.62 88 TYR A C 1
ATOM 680 O O . TYR A 1 88 ? -3.289 -0.731 12.616 1.00 96.62 88 TYR A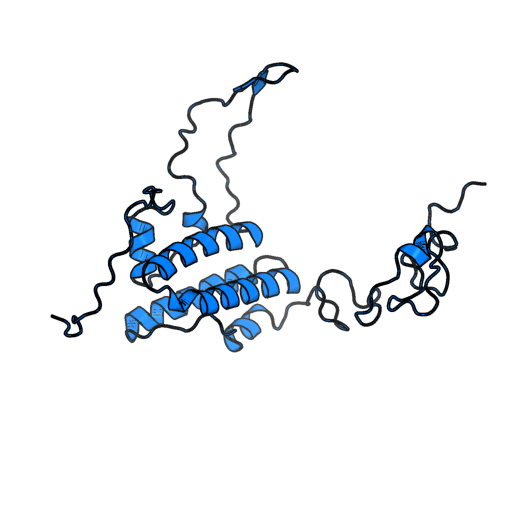 O 1
ATOM 688 N N . ARG A 1 89 ? -1.884 -1.641 11.120 1.00 96.50 89 ARG A N 1
ATOM 689 C CA . ARG A 1 89 ? -2.419 -3.003 11.178 1.00 96.50 89 ARG A CA 1
ATOM 690 C C . ARG A 1 89 ? -2.322 -3.579 12.585 1.00 96.50 89 ARG A C 1
ATOM 692 O O . ARG A 1 89 ? -3.279 -4.202 13.030 1.00 96.50 89 ARG A O 1
ATOM 699 N N . GLY A 1 90 ? -1.208 -3.365 13.288 1.00 95.62 90 GLY A N 1
ATOM 700 C CA . GLY A 1 90 ? -1.039 -3.781 14.682 1.00 95.62 90 GLY A CA 1
ATOM 701 C C . GLY A 1 90 ? -2.098 -3.172 15.603 1.00 95.62 90 GLY A C 1
ATOM 702 O O . GLY A 1 90 ? -2.704 -3.884 16.403 1.00 95.62 90 GLY A O 1
ATOM 703 N N . VAL A 1 91 ? -2.402 -1.880 15.433 1.00 95.88 91 VAL A N 1
ATOM 704 C CA . VAL A 1 91 ? -3.485 -1.213 16.171 1.00 95.88 91 VAL A CA 1
ATOM 705 C C . VAL A 1 91 ? -4.839 -1.854 15.867 1.00 95.88 91 VAL A C 1
ATOM 707 O O . VAL A 1 91 ? -5.534 -2.246 16.804 1.00 95.88 91 VAL A O 1
ATOM 710 N N . ILE A 1 92 ? -5.202 -2.023 14.592 1.00 96.00 92 ILE A N 1
ATOM 711 C CA . ILE A 1 92 ? -6.487 -2.635 14.213 1.00 96.00 92 ILE A CA 1
ATOM 712 C C . ILE A 1 92 ? -6.592 -4.074 14.730 1.00 96.00 92 ILE A C 1
ATOM 714 O O . ILE A 1 92 ? -7.585 -4.422 15.365 1.00 96.00 92 ILE A O 1
ATOM 718 N N . CYS A 1 93 ? -5.566 -4.900 14.518 1.00 96.69 93 CYS A N 1
ATOM 719 C CA . CYS A 1 93 ? -5.580 -6.317 14.886 1.00 96.69 93 CYS A CA 1
ATOM 720 C C . CYS A 1 93 ? -5.552 -6.544 16.403 1.00 96.69 93 CYS A C 1
ATOM 722 O O . CYS A 1 93 ? -5.976 -7.603 16.849 1.00 96.69 93 CYS A O 1
ATOM 724 N N . SER A 1 94 ? -5.113 -5.559 17.198 1.00 95.25 94 SER A N 1
ATOM 725 C CA . SER A 1 94 ? -5.215 -5.633 18.664 1.00 95.25 94 SER A CA 1
ATOM 726 C C . SER A 1 94 ? -6.661 -5.615 19.181 1.00 95.25 94 SER A C 1
ATOM 728 O O . SER A 1 94 ? -6.895 -5.981 20.326 1.00 95.25 94 SER A O 1
ATOM 730 N N . VAL A 1 95 ? -7.622 -5.191 18.351 1.00 95.81 95 VAL A N 1
ATOM 731 C CA . VAL A 1 95 ? -9.063 -5.184 18.669 1.00 95.81 95 VAL A CA 1
ATOM 732 C C . VAL A 1 95 ? -9.845 -6.121 17.742 1.00 95.81 95 VAL A C 1
ATOM 734 O O . VAL A 1 95 ? -10.790 -6.775 18.171 1.00 95.81 95 VAL A O 1
ATOM 737 N N . TYR A 1 96 ? -9.434 -6.226 16.477 1.00 94.31 96 TYR A N 1
ATOM 738 C CA . TYR A 1 96 ? -10.089 -7.016 15.434 1.00 94.31 96 TYR A CA 1
ATOM 739 C C . TYR A 1 96 ? -9.094 -8.002 14.794 1.00 94.31 96 TYR A C 1
ATOM 741 O O . TYR A 1 96 ? -8.678 -7.800 13.648 1.00 94.31 96 TYR A O 1
ATOM 749 N N . PRO A 1 97 ? -8.677 -9.067 15.504 1.00 96.06 97 PRO A N 1
ATOM 750 C CA . PRO A 1 97 ? -7.619 -9.973 15.041 1.00 96.06 97 PRO A CA 1
ATOM 751 C C . PRO A 1 97 ? -7.965 -10.689 13.728 1.00 96.06 97 PRO A C 1
ATOM 753 O O . PRO A 1 97 ? -7.081 -10.975 12.922 1.00 96.06 97 PRO A O 1
ATOM 756 N N . THR A 1 98 ? -9.253 -10.912 13.458 1.00 95.94 98 THR A N 1
ATOM 757 C CA . THR A 1 98 ? -9.749 -11.546 12.225 1.00 95.94 98 THR A CA 1
ATOM 758 C C . THR A 1 98 ? -9.491 -10.723 10.961 1.00 95.94 98 THR A C 1
ATOM 760 O O . THR A 1 98 ? -9.478 -11.282 9.869 1.00 95.94 98 THR A O 1
ATOM 763 N N . ARG A 1 99 ? -9.220 -9.415 11.082 1.00 95.31 99 ARG A N 1
ATOM 764 C CA . ARG A 1 99 ? -8.893 -8.541 9.941 1.00 95.31 99 ARG A CA 1
ATOM 765 C C . ARG A 1 99 ? -7.449 -8.674 9.456 1.00 95.31 99 ARG A C 1
ATOM 767 O O . ARG A 1 99 ? -7.057 -7.996 8.510 1.00 95.31 99 ARG A O 1
ATOM 774 N N . ARG A 1 100 ? -6.630 -9.519 10.090 1.00 97.25 100 ARG A N 1
ATOM 775 C CA . ARG A 1 100 ? -5.204 -9.635 9.767 1.00 97.25 100 ARG A CA 1
ATOM 776 C C . ARG A 1 100 ? -4.959 -10.005 8.303 1.00 97.25 100 ARG A C 1
ATOM 778 O O . ARG A 1 100 ? -4.200 -9.306 7.640 1.00 97.25 100 ARG A O 1
ATOM 785 N N . THR A 1 101 ? -5.630 -11.044 7.809 1.00 97.25 101 THR A N 1
ATOM 786 C CA . THR A 1 101 ? -5.479 -11.526 6.427 1.00 97.25 101 THR A CA 1
ATOM 787 C C . THR A 1 101 ? -5.846 -10.447 5.410 1.00 97.25 101 THR A C 1
ATOM 789 O O . THR A 1 101 ? -5.054 -10.145 4.526 1.00 97.25 101 THR A O 1
ATOM 792 N N . GLU A 1 102 ? -6.996 -9.794 5.598 1.00 97.00 102 GLU A N 1
ATOM 793 C CA . GLU A 1 102 ? -7.470 -8.679 4.765 1.00 97.00 102 GLU A CA 1
ATOM 794 C C . GLU A 1 102 ? -6.430 -7.547 4.669 1.00 97.00 102 GLU A C 1
ATOM 796 O O . GLU A 1 102 ? -6.168 -7.006 3.595 1.00 97.00 102 GLU A O 1
ATOM 801 N N . LEU A 1 103 ? -5.832 -7.163 5.797 1.00 98.06 103 LEU A N 1
ATOM 802 C CA . LEU A 1 103 ? -4.854 -6.076 5.831 1.00 98.06 103 LEU A CA 1
ATOM 803 C C . LEU A 1 103 ? -3.501 -6.504 5.243 1.00 98.06 103 LEU A C 1
ATOM 805 O O . LEU A 1 103 ? -2.819 -5.686 4.628 1.00 98.06 103 LEU A O 1
ATOM 809 N N . ASP A 1 104 ? -3.113 -7.770 5.392 1.00 98.19 104 ASP A N 1
ATOM 810 C CA . ASP A 1 104 ? -1.922 -8.324 4.738 1.00 98.19 104 ASP A CA 1
ATOM 811 C C . ASP A 1 104 ? -2.093 -8.353 3.204 1.00 98.19 104 ASP A C 1
ATOM 813 O O . ASP A 1 104 ? -1.170 -7.989 2.470 1.00 98.19 104 ASP A O 1
ATOM 817 N N . GLU A 1 105 ? -3.290 -8.684 2.710 1.00 98.00 105 GLU A N 1
ATOM 818 C CA . GLU A 1 105 ? -3.647 -8.587 1.288 1.00 98.00 105 GLU A CA 1
ATOM 819 C C . GLU A 1 105 ? -3.576 -7.146 0.774 1.00 98.00 105 GLU A C 1
ATOM 821 O O . GLU A 1 105 ? -2.993 -6.899 -0.285 1.00 98.00 105 GLU A O 1
ATOM 826 N N . TYR A 1 106 ? -4.104 -6.185 1.537 1.00 98.50 106 TYR A N 1
ATOM 827 C CA . TYR A 1 106 ? -4.027 -4.766 1.186 1.00 98.50 106 TYR A CA 1
ATOM 828 C C . TYR A 1 106 ? -2.580 -4.269 1.083 1.00 98.50 106 TYR A C 1
ATOM 830 O O . TYR A 1 106 ? -2.221 -3.603 0.112 1.00 98.50 106 TYR A O 1
ATOM 838 N N . LEU A 1 107 ? -1.714 -4.640 2.035 1.00 98.25 107 LEU A N 1
ATOM 839 C CA . LEU A 1 107 ? -0.289 -4.306 1.965 1.00 98.25 107 LEU A CA 1
ATOM 840 C C . LEU A 1 107 ? 0.355 -4.874 0.693 1.00 98.25 107 LEU A C 1
ATOM 842 O O . LEU A 1 107 ? 1.143 -4.189 0.040 1.00 98.25 107 LEU A O 1
ATOM 846 N N . ARG A 1 108 ? 0.005 -6.109 0.314 1.00 96.81 108 ARG A N 1
ATOM 847 C CA . ARG A 1 108 ? 0.500 -6.727 -0.922 1.00 96.81 108 ARG A CA 1
ATOM 848 C C . ARG A 1 108 ? 0.056 -5.948 -2.159 1.00 96.81 108 ARG A C 1
ATOM 850 O O . ARG A 1 108 ? 0.869 -5.764 -3.057 1.00 96.81 108 ARG A O 1
ATOM 857 N N . ILE A 1 109 ? -1.195 -5.486 -2.200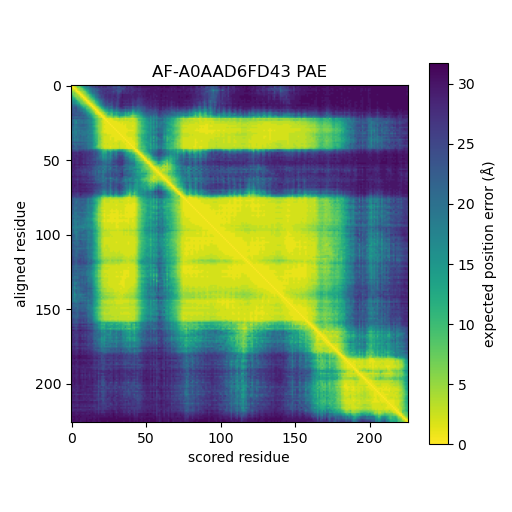 1.00 96.81 109 ILE A N 1
ATOM 858 C CA . ILE A 1 109 ? -1.734 -4.659 -3.291 1.00 96.81 109 ILE A CA 1
ATOM 859 C C . ILE A 1 109 ? -0.947 -3.346 -3.421 1.00 96.81 109 ILE A C 1
ATOM 861 O O . ILE A 1 109 ? -0.516 -2.992 -4.516 1.00 96.81 109 ILE A O 1
ATOM 865 N N . GLU A 1 110 ? -0.711 -2.645 -2.313 1.00 97.44 110 GLU A N 1
ATOM 866 C CA . GLU A 1 110 ? 0.028 -1.373 -2.295 1.00 97.44 110 GLU A CA 1
ATOM 867 C C . GLU A 1 110 ? 1.480 -1.529 -2.759 1.00 97.44 110 GLU A C 1
ATOM 869 O O . GLU A 1 110 ? 1.956 -0.774 -3.610 1.00 97.44 110 GLU A O 1
ATOM 874 N N . LEU A 1 111 ? 2.180 -2.548 -2.254 1.00 95.75 111 LEU A N 1
ATOM 875 C CA . LEU A 1 111 ? 3.555 -2.835 -2.665 1.00 95.75 111 LEU A CA 1
ATOM 876 C C . LEU A 1 111 ? 3.638 -3.278 -4.128 1.00 95.75 111 LEU A C 1
ATOM 878 O O . LEU A 1 111 ? 4.560 -2.882 -4.837 1.00 95.75 111 LEU A O 1
ATOM 882 N N . ASP A 1 112 ? 2.667 -4.056 -4.601 1.00 92.75 112 ASP A N 1
ATOM 883 C CA . ASP A 1 112 ? 2.564 -4.450 -6.003 1.00 92.75 112 ASP A CA 1
ATOM 884 C C . ASP A 1 112 ? 2.370 -3.225 -6.914 1.00 92.75 112 ASP A C 1
ATOM 886 O O . ASP A 1 112 ? 3.101 -3.074 -7.891 1.00 92.75 112 ASP A O 1
ATOM 890 N N . MET A 1 113 ? 1.493 -2.279 -6.559 1.00 94.12 113 MET A N 1
ATOM 891 C CA . MET A 1 113 ? 1.349 -1.015 -7.297 1.00 94.12 113 MET A CA 1
ATOM 892 C C . MET A 1 113 ? 2.634 -0.178 -7.279 1.00 94.12 113 MET A C 1
ATOM 894 O O . MET A 1 113 ? 3.017 0.384 -8.309 1.00 94.12 113 MET A O 1
ATOM 898 N N . ALA A 1 114 ? 3.320 -0.112 -6.135 1.00 93.19 114 ALA A N 1
ATOM 899 C CA . ALA A 1 114 ? 4.585 0.603 -6.009 1.00 93.19 114 ALA A CA 1
ATOM 900 C C . ALA A 1 114 ? 5.673 0.012 -6.917 1.00 93.19 114 ALA A C 1
ATOM 902 O O . ALA A 1 114 ? 6.377 0.754 -7.599 1.00 93.19 114 ALA A O 1
ATOM 903 N N . LEU A 1 115 ? 5.780 -1.317 -6.968 1.00 89.56 115 LEU A N 1
ATOM 904 C CA . LEU A 1 115 ? 6.731 -2.022 -7.825 1.00 89.56 115 LEU A CA 1
ATOM 905 C C . LEU A 1 115 ? 6.371 -1.907 -9.309 1.00 89.56 115 LEU A C 1
ATOM 907 O O . LEU A 1 115 ? 7.252 -1.714 -10.144 1.00 89.56 115 LEU A O 1
ATOM 911 N N . ARG A 1 116 ? 5.080 -2.013 -9.647 1.00 86.25 116 ARG A N 1
ATOM 912 C CA . ARG A 1 116 ? 4.613 -1.967 -11.037 1.00 86.25 116 ARG A CA 1
ATOM 913 C C . ARG A 1 116 ? 4.802 -0.610 -11.679 1.00 86.25 116 ARG A C 1
ATOM 915 O O . ARG A 1 116 ? 5.126 -0.568 -12.855 1.00 86.25 116 ARG A O 1
ATOM 922 N N . PHE A 1 117 ? 4.569 0.480 -10.959 1.00 87.81 117 PHE A N 1
ATOM 923 C CA . PHE A 1 117 ? 4.506 1.811 -11.574 1.00 87.81 117 PHE A CA 1
ATOM 924 C C . PHE A 1 117 ? 5.576 2.777 -11.072 1.00 87.81 117 PHE A C 1
ATOM 926 O O . PHE A 1 117 ? 5.765 3.834 -11.673 1.00 87.81 117 PHE A O 1
ATOM 933 N N . GLY A 1 118 ? 6.269 2.443 -9.981 1.00 86.38 118 GLY A N 1
ATOM 934 C CA . GLY A 1 118 ? 7.176 3.365 -9.313 1.00 86.38 118 GLY A CA 1
ATOM 935 C C . GLY A 1 118 ? 6.475 4.640 -8.827 1.00 86.38 118 GLY A C 1
ATOM 936 O O . GLY A 1 118 ? 5.245 4.777 -8.826 1.00 86.38 118 GLY A O 1
ATOM 937 N N . GLY A 1 119 ? 7.287 5.611 -8.404 1.00 87.50 119 GLY A N 1
ATOM 938 C CA . GLY A 1 119 ? 6.804 6.908 -7.931 1.00 87.50 119 GLY A CA 1
ATOM 939 C C . GLY A 1 119 ? 5.812 6.798 -6.765 1.00 87.50 119 GLY A C 1
ATOM 940 O O . GLY A 1 119 ? 5.866 5.873 -5.962 1.00 87.50 119 GLY A O 1
ATOM 941 N N . LEU A 1 120 ? 4.895 7.766 -6.670 1.00 90.56 120 LEU A N 1
ATOM 942 C CA . LEU A 1 120 ? 3.959 7.904 -5.541 1.00 90.56 120 LEU A CA 1
ATOM 943 C C . LEU A 1 120 ? 2.527 7.473 -5.864 1.00 90.56 120 LEU A C 1
ATOM 945 O O . LEU A 1 120 ? 1.616 7.764 -5.099 1.00 90.56 120 LEU A O 1
ATOM 949 N N . GLY A 1 121 ? 2.310 6.789 -6.995 1.00 93.31 121 GLY A N 1
ATOM 950 C CA . GLY A 1 121 ? 0.962 6.369 -7.395 1.00 93.31 121 GLY A CA 1
ATOM 951 C C . GLY A 1 121 ? 0.289 5.472 -6.360 1.00 93.31 121 GLY A C 1
ATOM 952 O O . GLY A 1 121 ? -0.888 5.665 -6.074 1.00 93.31 121 GLY A O 1
ATOM 953 N N . PHE A 1 122 ? 1.047 4.543 -5.767 1.00 95.56 122 PHE A N 1
ATOM 954 C CA . PHE A 1 122 ? 0.555 3.676 -4.694 1.00 95.56 122 PHE A CA 1
ATOM 955 C C . PHE A 1 122 ? 0.070 4.514 -3.499 1.00 95.56 122 PHE A C 1
ATOM 957 O O . PHE A 1 122 ? -1.061 4.377 -3.056 1.00 95.56 122 PHE A O 1
ATOM 964 N N . TYR A 1 123 ? 0.851 5.510 -3.067 1.00 95.12 123 TYR A N 1
ATOM 965 C CA . TYR A 1 123 ? 0.448 6.344 -1.939 1.00 95.12 123 TYR A CA 1
ATOM 966 C C . TYR A 1 123 ? -0.745 7.250 -2.265 1.00 95.12 123 TYR A C 1
ATOM 968 O O . TYR A 1 123 ? -1.628 7.441 -1.433 1.00 95.12 123 TYR A O 1
ATOM 976 N N . THR A 1 124 ? -0.832 7.765 -3.494 1.00 94.69 124 THR A N 1
ATOM 977 C CA . THR A 1 124 ? -2.035 8.467 -3.965 1.00 94.69 124 THR A CA 1
ATOM 978 C C . THR A 1 124 ? -3.265 7.557 -3.915 1.00 94.69 124 THR A C 1
ATOM 980 O O . THR A 1 124 ? -4.324 7.991 -3.460 1.00 94.69 124 THR A O 1
ATOM 983 N N . TYR A 1 125 ? -3.130 6.290 -4.324 1.00 97.12 125 TYR A N 1
ATOM 984 C CA . TYR A 1 125 ? -4.196 5.297 -4.202 1.00 97.12 125 TYR A CA 1
ATOM 985 C C . TYR A 1 125 ? -4.582 5.094 -2.734 1.00 97.12 125 TYR A C 1
ATOM 987 O O . TYR A 1 125 ? -5.760 5.239 -2.405 1.00 97.12 125 TYR A O 1
ATOM 995 N N . HIS A 1 126 ? -3.611 4.872 -1.846 1.00 97.00 126 HIS A N 1
ATOM 996 C CA . HIS A 1 126 ? -3.844 4.715 -0.413 1.00 97.00 126 HIS A CA 1
ATOM 997 C C . HIS A 1 126 ? -4.645 5.878 0.184 1.00 97.00 126 HIS A C 1
ATOM 999 O O . HIS A 1 126 ? -5.661 5.661 0.849 1.00 97.00 126 HIS A O 1
ATOM 1005 N N . VAL A 1 127 ? -4.228 7.121 -0.078 1.00 95.19 127 VAL A N 1
ATOM 1006 C CA . VAL A 1 127 ? -4.900 8.322 0.441 1.00 95.19 127 VAL A CA 1
ATOM 1007 C C . VAL A 1 127 ? -6.356 8.375 -0.023 1.00 95.19 127 VAL A C 1
ATOM 1009 O O . VAL A 1 127 ? -7.257 8.597 0.787 1.00 95.19 127 VAL A O 1
ATOM 1012 N N . HIS A 1 128 ? -6.620 8.123 -1.308 1.00 95.25 128 HIS A N 1
ATOM 1013 C CA . HIS A 1 128 ? -7.986 8.119 -1.830 1.00 95.25 128 HIS A CA 1
ATOM 1014 C C . HIS A 1 128 ? -8.829 6.961 -1.292 1.00 95.25 128 HIS A C 1
ATOM 1016 O O . HIS A 1 128 ? -10.001 7.170 -0.972 1.00 95.25 128 HIS A O 1
ATOM 1022 N N . PHE A 1 129 ? -8.262 5.760 -1.196 1.00 97.31 129 PHE A N 1
ATOM 1023 C CA . PHE A 1 129 ? -8.953 4.573 -0.702 1.00 97.31 129 PHE A CA 1
ATOM 1024 C C . PHE A 1 129 ? -9.355 4.748 0.767 1.00 97.31 129 PHE A C 1
ATOM 1026 O O . PHE A 1 129 ? -10.523 4.608 1.127 1.00 97.31 129 PHE A O 1
ATOM 1033 N N . THR A 1 130 ? -8.405 5.139 1.615 1.00 95.38 130 THR A N 1
ATOM 1034 C CA . THR A 1 130 ? -8.639 5.319 3.054 1.00 95.38 130 THR A CA 1
ATOM 1035 C C . THR A 1 130 ? -9.551 6.502 3.363 1.00 95.38 130 THR A C 1
ATOM 1037 O O . THR A 1 130 ? -10.379 6.406 4.268 1.00 95.38 130 THR A O 1
ATOM 1040 N N . SER A 1 131 ? -9.487 7.581 2.576 1.00 93.81 131 SER A N 1
ATOM 1041 C CA . SER A 1 131 ? -10.442 8.693 2.674 1.00 93.81 131 SER A CA 1
ATOM 1042 C C . SER A 1 131 ? -11.875 8.240 2.371 1.00 93.81 131 SER A C 1
ATOM 1044 O O . SER A 1 131 ? -12.803 8.599 3.096 1.00 93.81 131 SER A O 1
ATOM 1046 N N . GLN A 1 132 ? -12.068 7.411 1.337 1.00 93.44 132 GLN A N 1
ATOM 1047 C CA . GLN A 1 132 ? -13.378 6.837 1.010 1.00 93.44 132 GLN A CA 1
ATOM 1048 C C . GLN A 1 132 ? -13.863 5.871 2.095 1.00 93.44 132 GLN A C 1
ATOM 1050 O O . GLN A 1 132 ? -15.025 5.941 2.495 1.00 93.44 132 GLN A O 1
ATOM 1055 N N . ALA A 1 133 ? -12.984 5.009 2.611 1.00 93.56 133 ALA A N 1
ATOM 1056 C CA . ALA A 1 133 ? -13.314 4.082 3.690 1.00 93.56 133 ALA A CA 1
ATOM 1057 C C . ALA A 1 133 ? -13.754 4.825 4.965 1.00 93.56 133 ALA A C 1
ATOM 1059 O O . ALA A 1 133 ? -14.800 4.504 5.531 1.00 93.56 133 ALA A O 1
ATOM 1060 N N . ALA A 1 134 ? -13.017 5.866 5.370 1.00 92.62 134 ALA A N 1
ATOM 1061 C CA . ALA A 1 134 ? -13.383 6.716 6.503 1.00 92.62 134 ALA A CA 1
ATOM 1062 C C . ALA A 1 134 ? -14.718 7.445 6.264 1.00 92.62 134 ALA A C 1
ATOM 1064 O O . ALA A 1 134 ? -15.555 7.533 7.163 1.00 92.62 134 ALA A O 1
ATOM 1065 N N . GLY A 1 135 ? -14.950 7.925 5.037 1.00 87.69 135 GLY A N 1
ATOM 1066 C CA . GLY A 1 135 ? -16.222 8.519 4.629 1.00 87.69 135 GLY A CA 1
ATOM 1067 C C . GLY A 1 135 ? -17.402 7.552 4.763 1.00 87.69 135 GLY A C 1
ATOM 1068 O O . GLY A 1 135 ? -18.429 7.926 5.325 1.00 87.69 135 GLY A O 1
ATOM 1069 N N . ARG A 1 136 ? -17.252 6.292 4.331 1.00 90.75 136 ARG A N 1
ATOM 1070 C CA . ARG A 1 136 ? -18.311 5.268 4.437 1.00 90.75 136 ARG A CA 1
ATOM 1071 C C . ARG A 1 136 ? -18.660 4.928 5.881 1.00 90.75 136 ARG A C 1
ATOM 1073 O O . ARG A 1 136 ? -19.841 4.781 6.192 1.00 90.75 136 ARG A O 1
ATOM 1080 N N . ILE A 1 137 ? -17.667 4.866 6.767 1.00 89.94 137 ILE A N 1
ATOM 1081 C CA . ILE A 1 137 ? -17.909 4.679 8.203 1.00 89.94 137 ILE A CA 1
ATOM 1082 C C . ILE A 1 137 ? -18.686 5.876 8.758 1.00 89.94 137 ILE A C 1
ATOM 1084 O O . ILE A 1 137 ? -19.723 5.688 9.384 1.00 89.94 137 ILE A O 1
ATOM 1088 N N . LYS A 1 138 ? -18.245 7.108 8.480 1.00 89.81 138 LYS A N 1
ATOM 1089 C CA . LYS A 1 138 ? -18.916 8.316 8.986 1.00 89.81 138 LYS A CA 1
ATOM 1090 C C . LYS A 1 138 ? -20.348 8.468 8.479 1.00 89.81 138 LYS A C 1
ATOM 1092 O O . LYS A 1 138 ? -21.218 8.875 9.239 1.00 89.81 138 LYS A O 1
ATOM 1097 N N . GLN A 1 139 ? -20.581 8.177 7.203 1.00 93.19 139 GLN A N 1
ATOM 1098 C CA . GLN A 1 139 ? -21.867 8.430 6.559 1.00 93.19 139 GLN A CA 1
ATOM 1099 C C . GLN A 1 139 ? -22.866 7.285 6.751 1.00 93.19 139 GLN A C 1
ATOM 1101 O O . GLN A 1 139 ? -24.061 7.536 6.878 1.00 93.19 139 GLN A O 1
ATOM 1106 N N . PHE A 1 140 ? -22.394 6.036 6.767 1.00 94.31 140 PHE A N 1
ATOM 1107 C CA . PHE A 1 140 ? -23.258 4.852 6.722 1.00 94.31 140 PHE A CA 1
ATOM 1108 C C . PHE A 1 140 ? -22.994 3.851 7.851 1.00 94.31 140 PHE A C 1
ATOM 1110 O O . PHE A 1 140 ? -23.627 2.799 7.881 1.00 94.31 140 PHE A O 1
ATOM 1117 N N . ASN A 1 141 ? -22.047 4.132 8.756 1.00 91.50 141 ASN A N 1
ATOM 1118 C CA . ASN A 1 141 ? -21.570 3.193 9.776 1.00 91.50 141 ASN A CA 1
ATOM 1119 C C . ASN A 1 141 ? -21.159 1.830 9.185 1.00 91.50 141 ASN A C 1
ATOM 1121 O O . ASN A 1 141 ? -21.349 0.777 9.793 1.00 91.50 141 ASN A O 1
ATOM 1125 N N . GLN A 1 142 ? -20.619 1.852 7.962 1.00 89.25 142 GLN A N 1
ATOM 1126 C CA . GLN A 1 142 ? -20.264 0.655 7.212 1.00 89.25 142 GLN A CA 1
ATOM 1127 C C . GLN A 1 142 ? -18.747 0.566 7.033 1.00 89.25 142 GLN A C 1
ATOM 1129 O O . GLN A 1 142 ? -18.121 1.446 6.438 1.00 89.25 142 GLN A O 1
ATOM 1134 N N . GLY A 1 143 ? -18.163 -0.531 7.516 1.00 87.56 143 GLY A N 1
ATOM 1135 C CA . GLY A 1 143 ? -16.766 -0.871 7.255 1.00 87.56 143 GLY A CA 1
ATOM 1136 C C . GLY A 1 143 ? -16.514 -1.182 5.776 1.00 87.56 143 GLY A C 1
ATOM 1137 O O . GLY A 1 143 ? -17.396 -1.648 5.057 1.00 87.56 143 GLY A O 1
ATOM 1138 N N . THR A 1 144 ? -15.292 -0.927 5.317 1.00 92.50 144 THR A N 1
ATOM 1139 C CA . THR A 1 144 ? -14.822 -1.309 3.975 1.00 92.50 144 THR A CA 1
ATOM 1140 C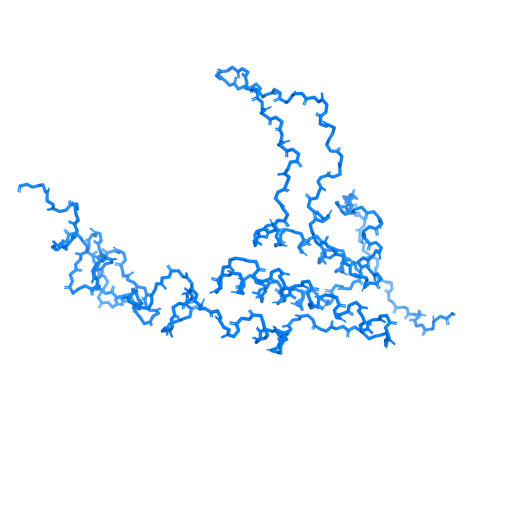 C . THR A 1 144 ? -13.886 -2.507 4.106 1.00 92.50 144 THR A C 1
ATOM 1142 O O . THR A 1 144 ? -13.113 -2.538 5.059 1.00 92.50 144 THR A O 1
ATOM 1145 N N . TYR A 1 145 ? -13.949 -3.462 3.173 1.00 94.50 145 TYR A N 1
ATOM 1146 C CA . TYR A 1 145 ? -12.975 -4.554 3.051 1.00 94.50 145 TYR A CA 1
ATOM 1147 C C . TYR A 1 145 ? -11.762 -4.077 2.238 1.00 94.50 145 TYR A C 1
ATOM 1149 O O . TYR A 1 145 ? -11.929 -3.574 1.129 1.00 94.50 145 TYR A O 1
ATOM 1157 N N . TRP A 1 146 ? -10.558 -4.204 2.795 1.00 97.31 146 TRP A N 1
ATOM 1158 C CA . TRP A 1 146 ? -9.307 -3.663 2.252 1.00 97.31 146 TRP A CA 1
ATOM 1159 C C . TRP A 1 146 ? -8.564 -4.672 1.373 1.00 97.31 146 TRP A C 1
ATOM 1161 O O . TRP A 1 146 ? -7.814 -4.270 0.494 1.00 97.31 146 TRP A O 1
ATOM 1171 N N . GLY A 1 147 ? -8.799 -5.975 1.544 1.00 94.69 147 GLY A N 1
ATOM 1172 C CA . GLY A 1 147 ? -8.084 -7.031 0.813 1.00 94.69 147 GLY A CA 1
ATOM 1173 C C . GLY A 1 147 ? -8.411 -7.123 -0.686 1.00 94.69 147 GLY A C 1
ATOM 1174 O O . GLY A 1 147 ? -7.857 -7.959 -1.394 1.00 94.69 147 GLY A O 1
ATOM 1175 N N . ALA A 1 148 ? -9.305 -6.270 -1.193 1.00 94.19 148 ALA A N 1
ATOM 1176 C CA . ALA A 1 148 ? -9.686 -6.216 -2.598 1.00 94.19 148 ALA A CA 1
ATOM 1177 C C . ALA A 1 148 ? -9.231 -4.903 -3.249 1.00 94.19 148 ALA A C 1
ATOM 1179 O O . ALA A 1 148 ? -9.430 -3.816 -2.706 1.00 94.19 148 ALA A O 1
ATOM 1180 N N . LEU A 1 149 ? 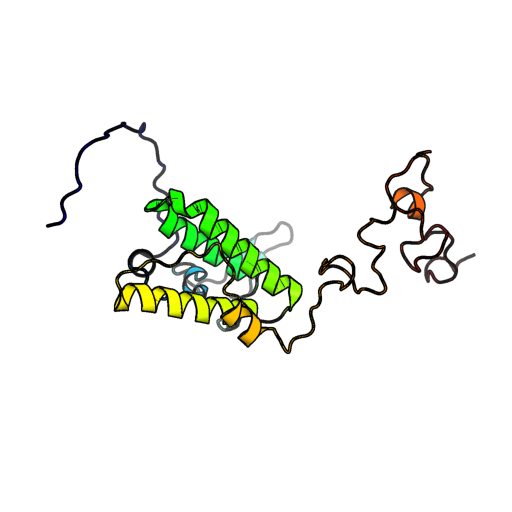-8.665 -5.007 -4.453 1.00 94.88 149 LEU A N 1
ATOM 1181 C CA . LEU A 1 149 ? -8.290 -3.851 -5.263 1.00 94.88 149 LEU A CA 1
ATOM 1182 C C . LEU A 1 149 ? -9.548 -3.111 -5.743 1.00 94.88 149 LEU A C 1
ATOM 1184 O O . LEU A 1 149 ? -10.391 -3.692 -6.428 1.00 94.88 149 LEU A O 1
ATOM 1188 N N . ASP A 1 150 ? -9.643 -1.811 -5.466 1.00 95.62 150 ASP A N 1
ATOM 1189 C CA . ASP A 1 150 ? -10.648 -0.943 -6.077 1.00 95.62 150 ASP A CA 1
ATOM 1190 C C . ASP A 1 150 ? -10.242 -0.669 -7.527 1.00 95.62 150 ASP A C 1
ATOM 1192 O O . ASP A 1 150 ? -9.421 0.204 -7.818 1.00 95.62 150 ASP A O 1
ATOM 1196 N N . SER A 1 151 ? -10.822 -1.429 -8.457 1.00 93.19 151 SER A N 1
ATOM 1197 C CA . SER A 1 151 ? -10.496 -1.330 -9.881 1.00 93.19 151 SER A CA 1
ATOM 1198 C C . SER A 1 151 ? -10.782 0.058 -10.459 1.00 93.19 151 SER A C 1
ATOM 1200 O O . SER A 1 151 ? -10.053 0.510 -11.337 1.00 93.19 151 SER A O 1
ATOM 1202 N N . LYS A 1 152 ? -11.806 0.772 -9.967 1.00 94.06 152 LYS A N 1
ATOM 1203 C CA . LYS A 1 152 ? -12.136 2.116 -10.468 1.00 94.06 152 LYS A CA 1
ATOM 1204 C C . LYS A 1 152 ? -11.083 3.122 -10.026 1.00 94.06 152 LYS A C 1
ATOM 1206 O O . LYS A 1 152 ? -10.638 3.936 -10.838 1.00 94.06 152 LYS A O 1
ATOM 1211 N N . LEU A 1 153 ? -10.678 3.061 -8.759 1.00 94.12 153 LEU A N 1
ATOM 1212 C CA . LEU A 1 153 ? -9.621 3.916 -8.229 1.00 94.12 153 LEU A CA 1
ATOM 1213 C C . LEU A 1 153 ? -8.268 3.590 -8.870 1.00 94.12 153 LEU A C 1
ATOM 1215 O O . LEU A 1 153 ? -7.548 4.500 -9.279 1.00 94.12 153 LEU A O 1
ATOM 1219 N N . TYR A 1 154 ? -7.966 2.302 -9.034 1.00 94.00 154 TYR A N 1
ATOM 1220 C CA . TYR A 1 154 ? -6.777 1.824 -9.729 1.00 94.00 154 TYR A CA 1
ATOM 1221 C C . TYR A 1 154 ? -6.706 2.375 -11.159 1.00 94.00 154 TYR A C 1
ATOM 1223 O O . TYR A 1 154 ? -5.735 3.041 -11.515 1.00 94.00 154 TYR A O 1
ATOM 1231 N N . CYS A 1 155 ? -7.755 2.186 -11.967 1.00 90.62 1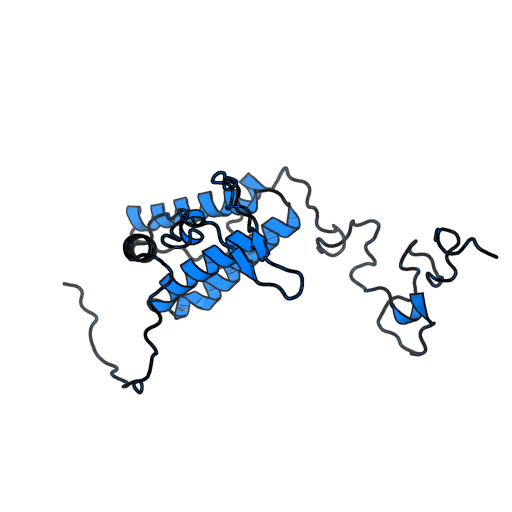55 CYS A N 1
ATOM 1232 C CA . CYS A 1 155 ? -7.790 2.695 -13.338 1.00 90.62 155 CYS A CA 1
ATOM 1233 C C . CYS A 1 155 ? -7.643 4.220 -13.383 1.00 90.62 155 CYS A C 1
ATOM 1235 O O . CYS A 1 155 ? -6.889 4.733 -14.206 1.00 90.62 155 CYS A O 1
ATOM 1237 N N . ARG A 1 156 ? -8.298 4.952 -12.474 1.00 94.00 156 ARG A N 1
ATOM 1238 C CA . ARG A 1 156 ? -8.195 6.418 -12.415 1.00 94.00 156 ARG A CA 1
ATOM 1239 C C . ARG A 1 156 ? -6.755 6.900 -12.209 1.00 94.00 156 ARG A C 1
ATOM 1241 O O . ARG A 1 156 ? -6.389 7.935 -12.753 1.00 94.00 156 ARG A O 1
ATOM 1248 N N . ILE A 1 157 ? -5.957 6.177 -11.424 1.00 91.00 157 ILE A N 1
ATOM 1249 C CA . ILE A 1 157 ? -4.594 6.587 -11.057 1.00 91.00 157 ILE A CA 1
ATOM 1250 C C . ILE A 1 157 ? -3.549 6.060 -12.049 1.00 91.00 157 ILE A C 1
ATOM 1252 O O . ILE A 1 157 ? -2.570 6.753 -12.335 1.00 91.00 157 ILE A O 1
ATOM 1256 N N . PHE A 1 158 ? -3.738 4.848 -12.579 1.00 90.12 158 PHE A N 1
ATOM 1257 C CA . PHE A 1 158 ? -2.685 4.124 -13.295 1.00 90.12 158 PHE A CA 1
ATOM 1258 C C . PHE A 1 158 ? -2.952 3.869 -14.783 1.00 90.12 158 PHE A C 1
ATOM 1260 O O . PHE A 1 158 ? -2.011 3.504 -15.478 1.00 90.12 158 PHE A O 1
ATOM 1267 N N . ALA A 1 159 ? -4.161 4.089 -15.318 1.00 83.25 159 ALA A N 1
ATOM 1268 C CA . ALA A 1 159 ? -4.475 3.715 -16.708 1.00 83.25 159 ALA A CA 1
ATOM 1269 C C . ALA A 1 159 ? -3.582 4.393 -17.766 1.00 83.25 159 ALA A C 1
ATOM 1271 O O . ALA A 1 159 ? -3.299 3.796 -18.799 1.00 83.25 159 ALA A O 1
ATOM 1272 N N . ALA A 1 160 ? -3.113 5.616 -17.507 1.00 81.38 160 ALA A N 1
ATOM 1273 C CA . ALA A 1 160 ? -2.223 6.350 -18.410 1.00 81.38 160 ALA A CA 1
ATOM 1274 C C . ALA A 1 160 ? -0.726 6.164 -18.087 1.00 81.38 160 ALA A C 1
ATOM 1276 O O . ALA A 1 160 ? 0.117 6.862 -18.648 1.00 81.38 160 ALA A O 1
ATOM 1277 N N . ARG A 1 161 ? -0.374 5.274 -17.149 1.00 81.69 161 ARG A N 1
ATOM 1278 C CA . ARG A 1 161 ? 1.009 5.070 -16.704 1.00 81.69 161 ARG A CA 1
ATOM 1279 C C . ARG A 1 161 ? 1.606 3.820 -17.329 1.00 81.69 161 ARG A C 1
ATOM 1281 O O . ARG A 1 161 ? 1.022 2.742 -17.269 1.00 81.69 161 ARG A O 1
ATOM 1288 N N . ALA A 1 162 ? 2.813 3.960 -17.874 1.00 75.88 162 ALA A N 1
ATOM 1289 C CA . ALA A 1 162 ? 3.592 2.814 -18.310 1.00 75.88 162 ALA A CA 1
ATOM 1290 C C . ALA A 1 162 ? 3.942 1.938 -17.097 1.00 75.88 162 ALA A C 1
ATOM 1292 O O . ALA A 1 162 ? 4.497 2.420 -16.108 1.00 75.88 162 ALA A O 1
ATOM 1293 N N . SER A 1 163 ? 3.602 0.653 -17.177 1.00 79.44 163 SER A N 1
ATOM 1294 C CA . SER A 1 163 ? 4.055 -0.342 -16.209 1.00 79.44 163 SER A CA 1
ATOM 1295 C C . SER A 1 163 ? 5.555 -0.582 -16.392 1.00 79.44 163 SER A C 1
ATOM 1297 O O . SER A 1 163 ? 6.017 -0.827 -17.504 1.00 79.44 163 SER A O 1
ATOM 1299 N N . LEU A 1 164 ? 6.301 -0.549 -15.291 1.00 78.00 164 LEU A N 1
ATOM 1300 C CA . LEU A 1 164 ? 7.690 -0.998 -15.176 1.00 78.00 164 LEU A CA 1
ATOM 1301 C C . LEU A 1 164 ? 7.795 -2.528 -15.165 1.00 78.00 164 LEU A C 1
ATOM 1303 O O . LEU A 1 164 ? 8.885 -3.079 -15.278 1.00 78.00 164 LEU A O 1
ATOM 1307 N N . SER A 1 165 ? 6.670 -3.229 -15.006 1.00 78.12 165 SER A N 1
ATOM 1308 C CA . SER A 1 165 ? 6.652 -4.687 -15.053 1.00 78.12 165 SER A CA 1
ATOM 1309 C C . SER A 1 165 ? 6.760 -5.210 -16.472 1.00 78.12 165 SER A C 1
ATOM 1311 O O . SER A 1 165 ? 6.110 -4.713 -17.393 1.00 78.12 165 SER A O 1
ATOM 1313 N N . CYS A 1 166 ? 7.545 -6.270 -16.618 1.00 72.81 166 CYS A N 1
ATOM 1314 C CA . CYS A 1 166 ? 7.679 -7.025 -17.843 1.00 72.81 166 CYS A CA 1
ATOM 1315 C C . CYS A 1 166 ? 6.301 -7.419 -18.393 1.00 72.81 166 CYS A C 1
ATOM 1317 O O . CYS A 1 166 ? 5.520 -8.088 -17.719 1.00 72.81 166 CYS A O 1
ATOM 1319 N N . GLN A 1 167 ? 6.021 -7.054 -19.643 1.00 73.94 167 GLN A N 1
ATOM 1320 C CA . GLN A 1 167 ? 4.747 -7.361 -20.301 1.00 73.94 167 GLN A CA 1
ATOM 1321 C C . GLN A 1 167 ? 4.557 -8.859 -20.590 1.00 73.94 167 GLN A C 1
ATOM 1323 O O . GLN A 1 167 ? 3.433 -9.296 -20.809 1.00 73.94 167 GLN A O 1
ATOM 1328 N N . LEU A 1 168 ? 5.640 -9.645 -20.577 1.00 73.81 168 LEU A N 1
A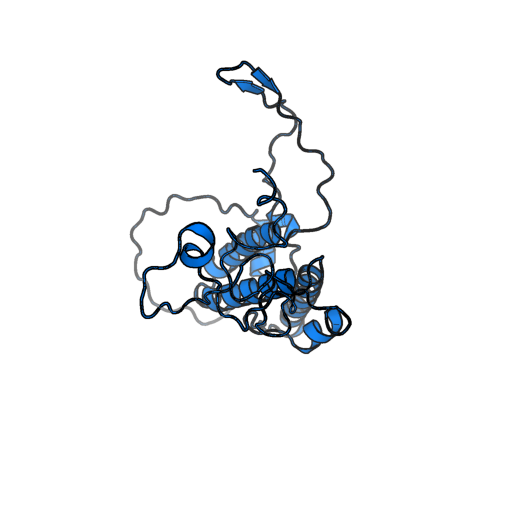TOM 1329 C CA . LEU A 1 168 ? 5.611 -11.077 -20.881 1.00 73.81 168 LEU A CA 1
ATOM 1330 C C . LEU A 1 168 ? 5.373 -11.948 -19.641 1.00 73.81 168 LEU A C 1
ATOM 1332 O O . LEU A 1 168 ? 4.627 -12.918 -19.717 1.00 73.81 168 LEU A O 1
ATOM 1336 N N . CYS A 1 169 ? 5.987 -11.623 -18.498 1.00 74.88 169 CYS A N 1
ATOM 1337 C CA . CYS A 1 169 ? 5.877 -12.431 -17.272 1.00 74.88 169 CYS A CA 1
ATOM 1338 C C . CYS A 1 169 ? 5.328 -11.676 -16.051 1.00 74.88 169 CYS A C 1
ATOM 1340 O O . CYS A 1 169 ? 5.121 -12.279 -15.002 1.00 74.88 169 CYS A O 1
ATOM 1342 N N . GLY A 1 170 ? 5.115 -10.362 -16.152 1.00 72.19 170 GLY A N 1
ATOM 1343 C CA . GLY A 1 170 ? 4.599 -9.523 -15.069 1.00 72.19 170 GLY A CA 1
ATOM 1344 C C . GLY A 1 170 ? 5.617 -9.132 -13.994 1.00 72.19 170 GLY A C 1
ATOM 1345 O O . GLY A 1 170 ? 5.237 -8.454 -13.044 1.00 72.19 170 GLY A O 1
ATOM 1346 N N . ALA A 1 171 ? 6.891 -9.527 -14.110 1.00 71.44 171 ALA A N 1
ATOM 1347 C CA . ALA A 1 171 ? 7.909 -9.210 -13.107 1.00 71.44 171 ALA A CA 1
ATOM 1348 C C . ALA A 1 171 ? 8.454 -7.771 -13.256 1.00 71.44 171 ALA A C 1
ATOM 1350 O O . ALA A 1 171 ? 8.803 -7.376 -14.368 1.00 71.44 171 ALA A O 1
ATOM 1351 N N . PRO A 1 172 ? 8.623 -7.005 -12.162 1.00 67.88 172 PRO A N 1
ATOM 1352 C CA . PRO A 1 172 ? 9.191 -5.650 -12.185 1.00 67.88 172 PRO A CA 1
ATOM 1353 C C . PRO A 1 172 ? 10.728 -5.614 -12.249 1.00 67.88 172 PRO A C 1
ATOM 1355 O O . PRO A 1 172 ? 11.318 -4.540 -12.257 1.00 67.88 172 PRO A O 1
ATOM 1358 N N . SER A 1 173 ? 11.399 -6.771 -12.261 1.00 65.94 173 SER A N 1
ATOM 1359 C CA . SER A 1 173 ? 12.863 -6.865 -12.176 1.00 65.94 173 SER A CA 1
ATOM 1360 C C . SER A 1 173 ? 13.600 -6.666 -13.504 1.00 65.94 173 SER A C 1
ATOM 1362 O O . SER A 1 173 ? 14.819 -6.519 -13.492 1.00 65.94 173 SER A O 1
ATOM 1364 N N . HIS A 1 174 ? 12.903 -6.709 -14.643 1.00 67.94 174 HIS A N 1
ATOM 1365 C CA . HIS A 1 174 ? 13.522 -6.656 -15.969 1.00 67.94 174 HIS A CA 1
ATOM 1366 C C . HIS A 1 174 ? 12.548 -6.150 -17.050 1.00 67.94 174 HIS A C 1
ATOM 1368 O O . HIS A 1 174 ? 11.336 -6.341 -16.922 1.00 67.94 174 HIS A O 1
ATOM 1374 N N . PRO A 1 175 ? 13.050 -5.549 -18.146 1.00 65.19 175 PRO A N 1
ATOM 1375 C CA . PRO A 1 175 ? 12.233 -5.200 -19.309 1.00 65.19 175 PRO A CA 1
ATOM 1376 C C . PRO A 1 175 ? 11.836 -6.444 -20.120 1.00 65.19 175 PRO A C 1
ATOM 1378 O O . PRO A 1 175 ? 12.527 -7.460 -20.083 1.00 65.19 175 PRO A O 1
ATOM 1381 N N . ALA A 1 176 ? 10.772 -6.352 -20.929 1.00 68.06 176 ALA A N 1
ATOM 1382 C CA . ALA A 1 176 ? 10.299 -7.463 -21.771 1.00 68.06 176 ALA A CA 1
ATOM 1383 C C . ALA A 1 176 ? 11.389 -8.038 -22.699 1.00 68.06 176 ALA A C 1
ATOM 1385 O O . ALA A 1 176 ? 11.447 -9.245 -22.898 1.00 68.06 176 ALA A O 1
ATOM 1386 N N . LEU A 1 177 ? 12.300 -7.192 -23.188 1.00 65.50 177 LEU A N 1
ATOM 1387 C CA . LEU A 1 177 ? 13.451 -7.597 -24.008 1.00 65.50 177 LEU A CA 1
ATOM 1388 C C . LEU A 1 177 ? 14.430 -8.530 -23.278 1.00 65.50 177 LEU A C 1
ATOM 1390 O O . LEU A 1 177 ? 15.076 -9.353 -23.912 1.00 65.50 177 LEU A O 1
ATOM 1394 N N . ALA A 1 178 ? 14.523 -8.424 -21.952 1.00 65.12 178 ALA A N 1
ATOM 1395 C CA . ALA A 1 178 ? 15.333 -9.304 -21.111 1.00 65.12 178 ALA A CA 1
ATOM 1396 C C . ALA A 1 178 ? 14.501 -10.453 -20.509 1.00 65.12 178 ALA A C 1
ATOM 1398 O O . ALA A 1 178 ? 14.971 -11.177 -19.630 1.00 65.12 178 ALA A O 1
ATOM 1399 N N . CYS A 1 179 ? 13.242 -10.609 -20.934 1.00 68.50 179 CYS A N 1
ATOM 1400 C CA . CYS A 1 179 ? 12.353 -11.613 -20.382 1.00 68.50 179 CYS A CA 1
ATOM 1401 C C . CYS A 1 179 ? 12.519 -12.947 -21.089 1.00 68.50 179 CYS A C 1
ATOM 1403 O O . CYS A 1 179 ? 12.132 -13.137 -22.238 1.00 68.50 179 CYS A O 1
ATOM 1405 N N . LEU A 1 180 ? 12.991 -13.923 -20.330 1.00 70.06 180 LEU A N 1
ATOM 1406 C CA . LEU A 1 180 ? 13.167 -15.298 -20.780 1.00 70.06 180 LEU A CA 1
ATOM 1407 C C . LEU A 1 180 ? 11.872 -16.116 -20.620 1.00 70.06 180 LEU A C 1
ATOM 1409 O O . LEU A 1 180 ? 11.894 -17.277 -20.213 1.00 70.06 180 LEU A O 1
ATOM 1413 N N . GLY A 1 181 ? 10.718 -15.482 -20.856 1.00 63.72 181 GLY A N 1
ATOM 1414 C CA . GLY A 1 181 ? 9.396 -16.103 -20.709 1.00 63.72 181 GLY A CA 1
ATOM 1415 C C . GLY A 1 181 ? 9.087 -16.577 -19.284 1.00 63.72 181 GLY A C 1
ATOM 1416 O O . GLY A 1 181 ? 8.442 -17.606 -19.102 1.00 63.72 181 GLY A O 1
ATOM 1417 N N . GLY A 1 182 ? 9.607 -15.882 -18.264 1.00 63.41 182 GLY A N 1
ATOM 1418 C CA . GLY A 1 182 ? 9.451 -16.263 -16.853 1.00 63.41 182 GLY A CA 1
ATOM 1419 C C . GLY A 1 182 ? 10.336 -17.430 -16.392 1.00 63.41 182 GLY A C 1
ATOM 1420 O O . GLY A 1 182 ? 10.265 -17.819 -15.227 1.00 63.41 182 GLY A O 1
ATOM 1421 N N . ARG A 1 183 ? 11.193 -17.981 -17.261 1.00 67.25 183 ARG A N 1
ATOM 1422 C CA . ARG A 1 183 ? 12.197 -18.984 -16.883 1.00 67.25 183 ARG A CA 1
ATOM 1423 C C . ARG A 1 183 ? 13.498 -18.292 -16.489 1.00 67.25 183 ARG A C 1
ATOM 1425 O O . ARG A 1 183 ? 13.950 -17.386 -17.174 1.00 67.25 183 ARG A O 1
ATOM 1432 N N . MET A 1 184 ? 14.119 -18.713 -15.391 1.00 75.38 184 MET A N 1
ATOM 1433 C CA . MET A 1 184 ? 15.413 -18.159 -14.979 1.00 75.38 184 MET A CA 1
ATOM 1434 C C . MET A 1 184 ? 16.552 -18.772 -15.805 1.00 75.38 184 MET A C 1
ATOM 1436 O O . MET A 1 184 ? 16.537 -19.972 -16.102 1.00 75.38 184 MET A O 1
ATOM 1440 N N . ALA A 1 185 ? 17.539 -17.950 -16.169 1.00 84.19 185 ALA A N 1
ATOM 1441 C CA . ALA A 1 185 ? 18.791 -18.436 -16.740 1.00 84.19 185 ALA A CA 1
ATOM 1442 C C . ALA A 1 185 ? 19.547 -19.273 -15.697 1.00 84.19 185 ALA A C 1
ATOM 1444 O O . ALA A 1 185 ? 19.510 -18.989 -14.499 1.00 84.19 185 ALA A O 1
ATOM 1445 N N . CYS A 1 186 ? 20.224 -20.326 -16.145 1.00 87.69 186 CYS A N 1
ATOM 1446 C CA . CYS A 1 186 ? 21.052 -21.142 -15.272 1.00 87.69 186 CYS A CA 1
ATOM 1447 C C . CYS A 1 186 ? 22.370 -20.414 -14.980 1.00 87.69 186 CYS A C 1
ATOM 1449 O O . CYS A 1 186 ? 23.191 -20.239 -15.883 1.00 87.69 186 CYS A O 1
ATOM 1451 N N . ASN A 1 187 ? 22.594 -20.010 -13.727 1.00 87.81 187 ASN A N 1
ATOM 1452 C CA . ASN A 1 187 ? 23.852 -19.362 -13.336 1.00 87.81 187 ASN A CA 1
ATOM 1453 C C . ASN A 1 187 ? 25.043 -20.321 -13.472 1.00 87.81 187 ASN A C 1
ATOM 1455 O O . ASN A 1 187 ? 26.061 -19.937 -14.033 1.00 87.81 187 ASN A O 1
ATOM 1459 N N . ASN A 1 188 ? 24.880 -21.600 -13.105 1.00 89.44 188 ASN A N 1
ATOM 1460 C CA . ASN A 1 188 ? 25.944 -22.600 -13.262 1.00 89.44 188 ASN A CA 1
ATOM 1461 C C . ASN A 1 188 ? 26.380 -22.744 -14.726 1.00 89.44 188 ASN A C 1
ATOM 1463 O O . ASN A 1 188 ? 27.572 -22.775 -15.002 1.00 89.44 188 ASN A O 1
ATOM 1467 N N . PHE A 1 189 ? 25.431 -22.760 -15.672 1.00 90.94 189 PHE A N 1
ATOM 1468 C CA . PHE A 1 189 ? 25.750 -22.743 -17.105 1.00 90.94 189 PHE A CA 1
ATOM 1469 C C . PHE A 1 189 ? 26.547 -21.495 -17.506 1.00 90.94 189 PHE A C 1
ATOM 1471 O O . PHE A 1 189 ? 27.455 -21.602 -18.320 1.00 90.94 189 PHE A O 1
ATOM 1478 N N . ASN A 1 190 ? 26.213 -20.331 -16.943 1.00 87.62 190 ASN A N 1
ATOM 1479 C CA . ASN A 1 190 ? 26.834 -19.059 -17.304 1.00 87.62 190 ASN A CA 1
ATOM 1480 C C . ASN A 1 190 ? 28.240 -18.854 -16.725 1.00 87.62 190 ASN A C 1
ATOM 1482 O O . ASN A 1 190 ? 29.035 -18.182 -17.382 1.00 87.62 190 ASN A O 1
ATOM 1486 N N . ASP A 1 191 ? 28.537 -19.433 -15.560 1.00 85.44 191 ASP A N 1
ATOM 1487 C CA . ASP A 1 191 ? 29.813 -19.228 -14.864 1.00 85.44 191 ASP A CA 1
ATOM 1488 C C . ASP A 1 191 ? 30.805 -20.385 -15.069 1.00 85.44 191 ASP A C 1
ATOM 1490 O O . ASP A 1 191 ? 31.964 -20.144 -15.396 1.00 85.44 191 ASP A O 1
ATOM 1494 N N . LEU A 1 192 ? 30.371 -21.641 -14.893 1.00 82.31 192 LEU A N 1
ATOM 1495 C CA . LEU A 1 192 ? 31.268 -22.809 -14.774 1.00 82.31 192 LEU A CA 1
ATOM 1496 C C . LEU A 1 192 ? 30.873 -24.001 -15.665 1.00 82.31 192 LEU A C 1
ATOM 1498 O O . LEU A 1 192 ? 31.540 -25.034 -15.659 1.00 82.31 192 LEU A O 1
ATOM 1502 N N . GLY A 1 193 ? 29.785 -23.872 -16.426 1.00 84.31 193 GLY A N 1
ATOM 1503 C CA . GLY A 1 193 ? 29.124 -24.989 -17.095 1.00 84.31 193 GLY A CA 1
ATOM 1504 C C . GLY A 1 193 ? 28.142 -25.721 -16.168 1.00 84.31 193 GLY A C 1
ATOM 1505 O O . GLY A 1 193 ? 28.359 -25.889 -14.970 1.00 84.31 193 GLY A O 1
ATOM 1506 N N . CYS A 1 194 ? 27.007 -26.154 -16.721 1.00 90.69 194 CYS A N 1
ATOM 1507 C CA . CYS A 1 194 ? 25.985 -26.893 -15.980 1.00 90.69 194 CYS A CA 1
ATOM 1508 C C . CYS A 1 194 ? 26.127 -28.395 -16.248 1.00 90.69 194 CYS A C 1
ATOM 1510 O O . CYS A 1 194 ? 26.027 -28.827 -17.392 1.00 90.69 194 CYS A O 1
ATOM 1512 N N . SER A 1 195 ? 26.321 -29.192 -15.195 1.00 90.31 195 SER A N 1
ATOM 1513 C CA . SER A 1 195 ? 26.480 -30.653 -15.272 1.00 90.31 195 SER A CA 1
ATOM 1514 C C . SER A 1 195 ? 25.167 -31.438 -15.144 1.00 90.31 195 SER A C 1
ATOM 1516 O O . SER A 1 195 ? 25.160 -32.662 -15.258 1.00 90.31 195 SER A O 1
ATOM 1518 N N . PHE A 1 196 ? 24.038 -30.760 -14.917 1.00 86.94 196 PHE A N 1
ATOM 1519 C CA . PHE A 1 196 ? 22.734 -31.414 -14.822 1.00 86.94 196 PHE A CA 1
ATOM 1520 C C . PHE A 1 196 ? 22.199 -31.758 -16.214 1.00 86.94 196 PHE A C 1
ATOM 1522 O O . PHE A 1 196 ? 21.816 -30.871 -16.976 1.00 86.94 196 PHE A O 1
ATOM 1529 N N . SER A 1 197 ? 22.075 -33.055 -16.499 1.00 82.19 197 SER A N 1
ATOM 1530 C CA . SER A 1 197 ? 21.527 -33.592 -17.755 1.00 82.19 197 SER A CA 1
ATOM 1531 C C . SER A 1 197 ? 20.076 -33.176 -18.037 1.00 82.19 197 SER A C 1
ATOM 1533 O O . SER A 1 197 ? 19.618 -33.249 -19.173 1.00 82.19 197 SER A O 1
ATOM 1535 N N . SER A 1 198 ? 19.334 -32.724 -17.022 1.00 86.75 198 SER A N 1
ATOM 1536 C CA . SER A 1 198 ? 17.949 -32.245 -17.143 1.00 86.75 198 SER A CA 1
ATOM 1537 C C . SER A 1 198 ? 17.729 -30.954 -16.349 1.00 86.75 198 SER A C 1
ATOM 1539 O O . SER A 1 198 ? 16.838 -30.865 -15.500 1.00 86.75 198 SER A O 1
ATOM 1541 N N . CYS A 1 199 ? 18.578 -29.948 -16.578 1.00 86.94 199 CYS A N 1
ATOM 1542 C CA . CYS A 1 199 ? 18.437 -28.653 -15.917 1.00 86.94 199 CYS A CA 1
ATOM 1543 C C . CYS A 1 199 ? 17.086 -27.999 -16.260 1.00 86.94 199 CYS A C 1
ATOM 1545 O O . CYS A 1 199 ? 16.711 -27.877 -17.423 1.00 86.94 199 CYS A O 1
ATOM 1547 N N . ARG A 1 200 ? 16.347 -27.556 -15.234 1.00 83.62 200 ARG A N 1
ATOM 1548 C CA . ARG A 1 200 ? 15.057 -26.856 -15.401 1.00 83.62 200 ARG A CA 1
ATOM 1549 C C . ARG A 1 200 ? 15.218 -25.372 -15.752 1.00 83.62 200 ARG A C 1
ATOM 1551 O O . ARG A 1 200 ? 14.232 -24.706 -16.063 1.00 83.62 200 ARG A O 1
ATOM 1558 N N . LEU A 1 201 ? 16.442 -24.861 -15.653 1.00 85.06 201 LEU A N 1
ATOM 1559 C CA . LEU A 1 201 ? 16.810 -23.478 -15.932 1.00 85.06 201 LEU A CA 1
ATOM 1560 C C . LEU A 1 201 ? 17.337 -23.356 -17.366 1.00 85.06 201 LEU A C 1
ATOM 1562 O O . LEU A 1 201 ? 17.884 -24.307 -17.917 1.00 85.06 201 LEU A O 1
ATOM 1566 N N . MET A 1 202 ? 17.186 -22.182 -17.973 1.00 86.12 202 MET A N 1
ATOM 1567 C CA . MET A 1 202 ? 17.562 -21.980 -19.375 1.00 86.12 202 MET A CA 1
ATOM 1568 C C . MET A 1 202 ? 19.085 -21.884 -19.533 1.00 86.12 202 MET A C 1
ATOM 1570 O O . MET A 1 202 ? 19.735 -21.083 -18.859 1.00 86.12 202 MET A O 1
ATOM 1574 N N . HIS A 1 203 ? 19.654 -22.671 -20.448 1.00 90.62 203 HIS A N 1
ATOM 1575 C CA . HIS A 1 203 ? 21.071 -22.612 -20.824 1.00 90.62 203 HIS A CA 1
ATOM 1576 C C . HIS A 1 203 ? 21.288 -21.575 -21.929 1.00 90.62 203 HIS A C 1
ATOM 1578 O O . HIS A 1 203 ? 21.458 -21.902 -23.100 1.00 90.62 203 HIS A O 1
ATOM 1584 N N . ILE A 1 204 ? 21.225 -20.308 -21.533 1.00 86.44 204 ILE A N 1
ATOM 1585 C CA . ILE A 1 204 ? 21.443 -19.150 -22.401 1.00 86.44 204 ILE A CA 1
ATOM 1586 C C . ILE A 1 204 ? 22.309 -18.119 -21.689 1.00 86.44 204 ILE A C 1
ATOM 1588 O O . ILE A 1 204 ? 22.371 -18.095 -20.454 1.00 86.44 204 ILE A O 1
ATOM 1592 N N . CYS A 1 205 ? 22.952 -17.259 -22.471 1.00 86.19 205 CYS A N 1
ATOM 1593 C CA . CYS A 1 205 ? 23.819 -16.208 -21.971 1.00 86.19 205 CYS A CA 1
ATOM 1594 C C . CYS A 1 205 ? 23.013 -15.215 -21.126 1.00 86.19 205 CYS A C 1
ATOM 1596 O O . CYS A 1 205 ? 22.093 -14.575 -21.632 1.00 86.19 205 CYS A O 1
ATOM 1598 N N . SER A 1 206 ? 23.384 -15.022 -19.860 1.00 82.81 206 SER A N 1
ATOM 1599 C CA . SER A 1 206 ? 22.738 -14.037 -18.981 1.00 82.81 206 SER A CA 1
ATOM 1600 C C . SER A 1 206 ? 23.056 -12.583 -19.352 1.00 82.81 206 SER A C 1
ATOM 1602 O O . SER A 1 206 ? 22.424 -11.675 -18.821 1.00 82.81 206 SER A O 1
ATOM 1604 N N . PHE A 1 207 ? 24.012 -12.358 -20.262 1.00 81.38 207 PHE A N 1
ATOM 1605 C CA . PHE A 1 207 ? 24.378 -11.031 -20.756 1.00 81.38 207 PHE A CA 1
ATOM 1606 C C . PHE A 1 207 ? 23.633 -10.651 -22.046 1.00 81.38 207 PHE A C 1
ATOM 1608 O O . PHE A 1 207 ? 23.008 -9.597 -22.091 1.00 81.38 207 PHE A O 1
ATOM 1615 N N . CYS A 1 208 ? 23.665 -11.499 -23.083 1.00 82.69 208 CYS A N 1
ATOM 1616 C CA . CYS A 1 208 ? 23.072 -11.186 -24.394 1.00 82.69 208 CYS A CA 1
ATOM 1617 C C . CYS A 1 208 ? 21.887 -12.080 -24.807 1.00 82.69 208 CYS A C 1
ATOM 1619 O O . CYS A 1 208 ? 21.295 -11.852 -25.857 1.00 82.69 208 CYS A O 1
ATOM 1621 N N . GLY A 1 209 ? 21.556 -13.121 -24.035 1.00 79.94 209 GLY A N 1
ATOM 1622 C CA . GLY A 1 209 ? 20.476 -14.066 -24.348 1.00 79.94 209 GLY A CA 1
ATOM 1623 C C . GLY A 1 209 ? 20.799 -15.129 -25.410 1.00 79.94 209 GLY A C 1
ATOM 1624 O O . GLY A 1 209 ? 19.936 -15.947 -25.718 1.00 79.94 209 GLY A O 1
ATOM 1625 N N . GLY A 1 210 ? 22.016 -15.151 -25.968 1.00 82.62 210 GLY A N 1
ATOM 1626 C CA . GLY A 1 210 ? 22.430 -16.115 -26.998 1.00 82.62 210 GLY A CA 1
ATOM 1627 C C . GLY A 1 210 ? 22.666 -17.551 -26.487 1.00 82.62 210 GLY A C 1
ATOM 1628 O O . GLY A 1 210 ? 22.759 -17.769 -25.276 1.00 82.62 210 GLY A O 1
ATOM 1629 N N . PRO A 1 211 ? 22.808 -18.544 -27.391 1.00 88.06 211 PRO A N 1
ATOM 1630 C CA . PRO A 1 211 ? 22.987 -19.963 -27.052 1.00 88.06 211 PRO A CA 1
ATOM 1631 C C . PRO A 1 211 ? 24.442 -20.296 -26.660 1.00 88.06 211 PRO A C 1
ATOM 1633 O O . PRO A 1 211 ? 25.072 -21.180 -27.231 1.00 88.06 211 PRO A O 1
ATOM 1636 N N . HIS A 1 212 ? 25.003 -19.547 -25.713 1.00 89.06 212 HIS A N 1
ATOM 1637 C CA . HIS A 1 212 ? 26.362 -19.713 -25.190 1.00 89.06 212 HIS A CA 1
ATOM 1638 C C . HIS A 1 212 ? 26.428 -19.253 -23.726 1.00 89.06 212 HIS A C 1
ATOM 1640 O O . HIS A 1 212 ? 25.547 -18.530 -23.262 1.00 89.06 212 HIS A O 1
ATOM 1646 N N . ALA A 1 213 ? 27.459 -19.657 -22.983 1.00 88.62 213 ALA A N 1
ATOM 1647 C CA . ALA A 1 213 ? 27.670 -19.206 -21.606 1.00 88.62 213 ALA A CA 1
ATOM 1648 C C . ALA A 1 213 ? 28.183 -17.756 -21.572 1.00 88.62 213 ALA A C 1
ATOM 1650 O O . ALA A 1 213 ? 28.893 -17.329 -22.486 1.00 88.62 213 ALA A O 1
ATOM 1651 N N . ARG A 1 214 ? 27.880 -16.996 -20.509 1.00 87.19 214 ARG A N 1
ATOM 1652 C CA . ARG A 1 214 ? 28.377 -15.618 -20.322 1.00 87.19 214 ARG A CA 1
ATOM 1653 C C . ARG A 1 214 ? 29.899 -15.503 -20.446 1.00 87.19 214 ARG A C 1
ATOM 1655 O O . ARG A 1 214 ? 30.373 -14.539 -21.044 1.00 87.19 214 ARG A O 1
ATOM 1662 N N . SER A 1 215 ? 30.639 -16.485 -19.937 1.00 84.56 215 SER A N 1
ATOM 1663 C CA . SER A 1 215 ? 32.103 -16.565 -20.046 1.00 84.56 215 SER A CA 1
ATOM 1664 C C . SER A 1 215 ? 32.623 -16.579 -21.490 1.00 84.56 215 SER A C 1
ATOM 1666 O O . SER A 1 215 ? 33.749 -16.171 -21.734 1.00 84.56 215 SER A O 1
ATOM 1668 N N . THR A 1 216 ? 31.796 -16.993 -22.450 1.00 87.75 216 THR A N 1
ATOM 1669 C CA . THR A 1 216 ? 32.133 -17.096 -23.884 1.00 87.75 216 THR A CA 1
ATOM 1670 C C . THR A 1 216 ? 31.408 -16.061 -24.748 1.00 87.75 216 THR A C 1
ATOM 1672 O O . THR A 1 216 ? 31.342 -16.190 -25.968 1.00 87.75 216 THR A O 1
ATOM 1675 N N . CYS A 1 217 ? 30.787 -15.056 -24.127 1.00 87.06 217 CYS A N 1
ATOM 1676 C CA . CYS A 1 217 ? 29.940 -14.114 -24.841 1.00 87.06 217 CYS A CA 1
ATOM 1677 C C . CYS A 1 217 ? 30.771 -13.066 -25.602 1.00 87.06 217 CYS A C 1
ATOM 1679 O O . CYS A 1 217 ? 31.494 -12.306 -24.962 1.00 87.06 217 CYS A O 1
ATOM 1681 N N . PRO A 1 218 ? 30.607 -12.924 -26.932 1.00 85.12 218 PRO A N 1
ATOM 1682 C CA . PRO A 1 218 ? 31.377 -11.965 -27.732 1.00 85.12 218 PRO A CA 1
ATOM 1683 C C . PRO A 1 218 ? 31.037 -10.500 -27.419 1.00 85.12 218 PRO A C 1
ATOM 1685 O O . PRO A 1 218 ? 31.762 -9.595 -27.814 1.00 85.12 218 PRO A O 1
ATOM 1688 N N . HIS A 1 219 ? 29.925 -10.257 -26.721 1.00 81.44 219 HIS A N 1
ATOM 1689 C CA . HIS A 1 219 ? 29.503 -8.926 -26.291 1.00 81.44 219 HIS A CA 1
ATOM 1690 C C . HIS A 1 219 ? 29.885 -8.619 -24.840 1.00 81.44 219 HIS A C 1
ATOM 1692 O O . HIS A 1 219 ? 29.614 -7.513 -24.378 1.00 81.44 219 HIS A O 1
ATOM 1698 N N . ASN A 1 220 ? 30.466 -9.572 -24.105 1.00 76.19 220 ASN A N 1
ATOM 1699 C CA . ASN A 1 220 ? 30.816 -9.358 -22.711 1.00 76.19 220 ASN A CA 1
ATOM 1700 C C . ASN A 1 220 ? 32.096 -8.503 -22.621 1.00 76.19 220 ASN A C 1
ATOM 1702 O O . ASN A 1 220 ? 33.156 -8.947 -23.053 1.00 76.19 220 ASN A O 1
ATOM 1706 N N . PRO A 1 221 ? 32.048 -7.292 -22.040 1.00 67.06 221 PRO A N 1
ATOM 1707 C CA . PRO A 1 221 ? 33.210 -6.404 -21.984 1.00 67.06 221 PRO A CA 1
ATOM 1708 C C . PRO A 1 221 ? 34.362 -6.938 -21.116 1.00 67.06 221 PRO A C 1
ATOM 1710 O O . PRO A 1 221 ? 35.433 -6.345 -21.105 1.00 67.06 221 PRO A O 1
ATOM 1713 N N . THR A 1 222 ? 34.168 -8.041 -20.383 1.00 64.31 222 THR A N 1
ATOM 1714 C CA . THR A 1 222 ? 35.214 -8.666 -19.562 1.00 64.31 222 THR A CA 1
ATOM 1715 C C . THR A 1 222 ? 35.980 -9.797 -20.256 1.00 64.31 222 THR A C 1
ATOM 1717 O O . THR A 1 222 ? 36.888 -10.341 -19.642 1.00 64.31 222 THR A O 1
ATOM 1720 N N . THR A 1 223 ? 35.649 -10.173 -21.500 1.00 54.88 223 THR A N 1
ATOM 1721 C CA . THR A 1 223 ? 36.330 -11.267 -22.232 1.00 54.88 223 THR A CA 1
ATOM 1722 C C . THR A 1 223 ? 37.440 -10.800 -23.180 1.00 54.88 223 THR A C 1
ATOM 1724 O O . THR A 1 223 ? 37.981 -11.611 -23.922 1.00 54.88 223 THR A O 1
ATOM 1727 N N . SER A 1 224 ? 37.803 -9.514 -23.174 1.00 46.84 224 SER A N 1
ATOM 1728 C CA . SER A 1 224 ? 38.929 -8.980 -23.954 1.00 46.84 224 SER A CA 1
ATOM 1729 C C . SER A 1 224 ? 40.137 -8.691 -23.059 1.00 46.84 224 SER A C 1
ATOM 1731 O O . SER A 1 224 ? 40.382 -7.540 -22.698 1.00 46.84 224 SER A O 1
ATOM 1733 N N . ALA A 1 225 ? 40.861 -9.740 -22.684 1.00 45.38 225 ALA A N 1
ATOM 1734 C CA . ALA A 1 225 ? 42.256 -9.673 -22.259 1.00 45.38 225 ALA A CA 1
ATOM 1735 C C . ALA A 1 225 ? 42.845 -11.087 -22.344 1.00 45.38 225 ALA A C 1
ATOM 1737 O O . ALA A 1 225 ? 42.726 -11.849 -21.392 1.00 45.38 225 ALA A O 1
ATOM 1738 N N . ASP A 1 226 ? 43.362 -11.423 -23.525 1.00 37.50 226 ASP A N 1
ATOM 1739 C CA . ASP A 1 226 ? 44.599 -12.182 -23.758 1.00 37.50 226 ASP A CA 1
ATOM 1740 C C . ASP A 1 226 ? 45.023 -11.968 -25.222 1.00 37.50 226 ASP A C 1
ATOM 1742 O O . ASP A 1 226 ? 44.153 -12.100 -26.118 1.00 37.50 226 ASP A O 1
#

Solvent-accessible surface area (backbone atoms only — not comparable to full-atom values): 14162 Å² total; per-residue (Å²): 138,82,92,77,90,76,88,82,90,74,86,73,84,91,75,75,78,84,71,75,69,92,60,56,69,68,61,48,50,39,53,74,72,43,46,72,72,69,52,74,68,66,66,56,73,83,77,72,76,82,88,60,84,50,69,43,82,49,101,90,45,79,42,78,49,76,76,79,70,89,77,69,72,95,68,78,48,71,67,56,45,54,54,20,48,50,53,53,48,50,58,49,33,74,79,41,57,85,51,46,64,36,51,53,40,30,52,51,53,42,51,50,43,29,54,29,56,39,84,60,58,30,58,54,47,49,55,54,52,44,47,50,38,22,46,36,32,74,76,66,75,37,88,67,82,56,50,57,83,57,62,68,62,47,46,73,75,44,68,92,52,74,64,51,26,11,85,76,64,62,45,54,88,44,54,53,92,73,52,60,76,73,52,53,62,28,62,50,33,23,74,78,53,62,86,61,95,78,61,92,41,41,78,29,11,82,80,81,64,44,92,44,33,39,77,73,36,95,82,41,89,85,67,80,82,131

Mean predicted aligned error: 15.64 Å

Radius of gyration: 25.48 Å; Cα contacts (8 Å, |Δi|>4): 229; chains: 1; bounding box: 71×52×60 Å